Protein AF-A0A0D3DX33-F1 (afdb_monomer)

Foldseek 3Di:
DDDDDDDDDDADPAPVRVVVQVVVQVVLVVVCQEPVCVVVVVDDPDDDHHDHDDAPCQCPDPDDRVVCCVVPHDHDDPVRNVVVVVVVVVVVVVVVVVVVVVVVVVVVVVVVVVVVVVVVVVVVVVVVVVVVVVVVVVVVVVVVVVVVVVVVVVVVVVVVVVVVVVVVVVVVVVVVVVVVVVVVVVVVVVVVVVVVVVVCVPDDPVVVVVVVVVVPPDDPPDDDPPPCCDPVNLVCCVPPVVVVADPVRVVVSVVVCVVVVPD

Sequence (263 aa):
TYKKVAVVAEFNSDWSGFASATELEKEFEREGCSKKEWVEKRGDSESKAYGWCARAEDYNSEGPIGEYLSKEGKLRTVSDISQEKAEDRNSVLEELSSMIAMTNEDLNKVQYSYNETAMLLKRVKDQKKNLDEAYAEETKKMHQMSIRSIQKILEDKERLSNELEAKMLRLKNWSKELEKKETLTELERQKLDEEKKKIVASSNPEEKRQALSFGSHYDTSDDILVTRISRGSLFALRDHHKDKLSFSDMKVLSDLKRVLNIK

Mean predicted aligned error: 18.24 Å

Structure (mmCIF, N/CA/C/O backbone):
data_AF-A0A0D3DX33-F1
#
_entry.id   AF-A0A0D3DX33-F1
#
loop_
_atom_site.group_PDB
_atom_site.id
_atom_site.type_symbol
_atom_site.label_atom_id
_atom_site.label_alt_id
_atom_site.label_comp_id
_atom_site.label_asym_id
_atom_site.label_entity_id
_atom_site.label_seq_id
_atom_site.pdbx_PDB_ins_code
_atom_site.Cartn_x
_atom_site.Cartn_y
_atom_site.Cartn_z
_atom_site.occupancy
_atom_site.B_iso_or_equiv
_atom_site.auth_seq_id
_atom_site.auth_comp_id
_atom_site.auth_asym_id
_atom_site.auth_atom_id
_atom_site.pdbx_PDB_model_num
ATOM 1 N N . THR A 1 1 ? 59.033 -5.702 -71.845 1.00 46.16 1 THR A N 1
ATOM 2 C CA . THR A 1 1 ? 57.573 -5.484 -71.776 1.00 46.16 1 THR A CA 1
ATOM 3 C C . THR A 1 1 ? 57.231 -5.005 -70.383 1.00 46.16 1 THR A C 1
ATOM 5 O O . THR A 1 1 ? 57.414 -5.768 -69.445 1.00 46.16 1 THR A O 1
ATOM 8 N N . TYR A 1 2 ? 56.836 -3.742 -70.211 1.00 55.56 2 TYR A N 1
ATOM 9 C CA . TYR A 1 2 ? 56.438 -3.226 -68.896 1.00 55.56 2 TYR A CA 1
ATOM 10 C C . TYR A 1 2 ? 55.101 -3.858 -68.489 1.00 55.56 2 TYR A C 1
ATOM 12 O O . TYR A 1 2 ? 54.126 -3.776 -69.236 1.00 55.56 2 TYR A O 1
ATOM 20 N N . LYS A 1 3 ? 55.062 -4.531 -67.335 1.00 65.94 3 LYS A N 1
ATOM 21 C CA . LYS A 1 3 ? 53.833 -5.101 -66.775 1.00 65.94 3 LYS A CA 1
ATOM 22 C C . LYS A 1 3 ? 53.095 -3.988 -66.033 1.00 65.94 3 LYS A C 1
ATOM 24 O O . LYS A 1 3 ? 53.634 -3.434 -65.081 1.00 65.94 3 LYS A O 1
ATOM 29 N N . LYS A 1 4 ? 51.885 -3.646 -66.475 1.00 71.12 4 LYS A N 1
ATOM 30 C CA . LYS A 1 4 ? 50.999 -2.743 -65.729 1.00 71.12 4 LYS A CA 1
ATOM 31 C C . LYS A 1 4 ? 50.407 -3.506 -64.544 1.00 71.12 4 LYS A C 1
ATOM 33 O O . LYS A 1 4 ? 50.014 -4.662 -64.701 1.00 71.12 4 LYS A O 1
ATOM 38 N N . VAL A 1 5 ? 50.365 -2.868 -63.381 1.00 82.06 5 VAL A N 1
ATOM 39 C CA . VAL A 1 5 ? 49.760 -3.406 -62.157 1.00 82.06 5 VAL A CA 1
ATOM 40 C C . VAL A 1 5 ? 48.636 -2.463 -61.753 1.00 82.06 5 VAL A C 1
ATOM 42 O O . VAL A 1 5 ? 48.831 -1.251 -61.762 1.00 82.06 5 VAL A O 1
ATOM 45 N N . ALA A 1 6 ? 47.472 -3.021 -61.436 1.00 84.62 6 ALA A N 1
ATOM 46 C CA . ALA A 1 6 ? 46.353 -2.292 -60.855 1.00 84.62 6 ALA A CA 1
ATOM 47 C C . ALA A 1 6 ? 46.199 -2.717 -59.391 1.00 84.62 6 ALA A C 1
ATOM 49 O O . ALA A 1 6 ? 46.356 -3.898 -59.074 1.00 84.62 6 ALA A O 1
ATOM 50 N N . VAL A 1 7 ? 45.906 -1.756 -58.519 1.00 90.25 7 VAL A N 1
ATOM 51 C CA . VAL A 1 7 ? 45.623 -1.977 -57.097 1.00 90.25 7 VAL A CA 1
ATOM 52 C C . VAL A 1 7 ? 44.241 -1.405 -56.821 1.00 90.25 7 VAL A C 1
ATOM 54 O O . VAL A 1 7 ? 43.961 -0.274 -57.212 1.00 90.25 7 VAL A O 1
ATOM 57 N N . VAL A 1 8 ? 43.383 -2.187 -56.169 1.00 91.50 8 VAL A N 1
ATOM 58 C CA . VAL A 1 8 ? 42.057 -1.742 -55.734 1.00 91.50 8 VAL A CA 1
ATOM 59 C C . VAL A 1 8 ? 42.127 -1.491 -54.235 1.00 91.50 8 VAL A C 1
ATOM 61 O O . VAL A 1 8 ? 42.428 -2.405 -53.471 1.00 91.50 8 VAL A O 1
ATOM 64 N N . ALA A 1 9 ? 41.910 -0.242 -53.829 1.00 91.81 9 ALA A N 1
ATOM 65 C CA . ALA A 1 9 ? 41.831 0.140 -52.425 1.00 91.81 9 ALA A CA 1
ATOM 66 C C . ALA A 1 9 ? 40.382 0.021 -51.941 1.00 91.81 9 ALA A C 1
ATOM 68 O O . ALA A 1 9 ? 39.470 0.558 -52.571 1.00 91.81 9 ALA A O 1
ATOM 69 N N . GLU A 1 10 ? 40.180 -0.679 -50.829 1.00 91.69 10 GLU A N 1
ATOM 70 C CA . GLU A 1 10 ? 38.877 -0.828 -50.186 1.00 91.69 10 GLU A CA 1
ATOM 71 C C . GLU A 1 10 ? 38.707 0.234 -49.093 1.00 91.69 1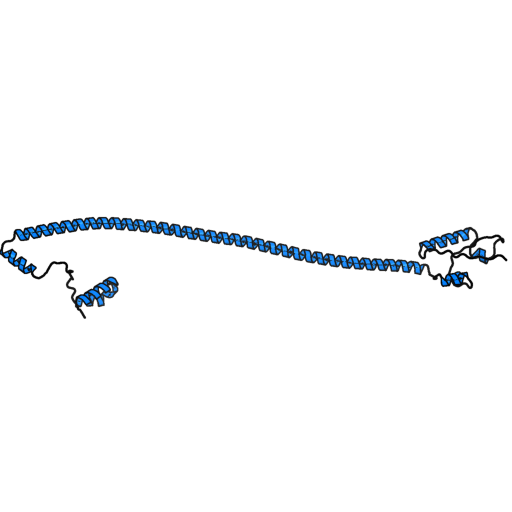0 GLU A C 1
ATOM 73 O O . GLU A 1 10 ? 39.608 0.469 -48.287 1.00 91.69 10 GLU A O 1
ATOM 78 N N . PHE A 1 11 ? 37.543 0.881 -49.078 1.00 90.94 11 PHE A N 1
ATOM 79 C CA . PHE A 1 11 ? 37.157 1.884 -48.086 1.00 90.94 11 PHE A CA 1
ATOM 80 C C . PHE A 1 11 ? 35.903 1.418 -47.341 1.00 90.94 11 PHE A C 1
ATOM 82 O O . PHE A 1 11 ? 35.176 0.551 -47.826 1.00 90.94 11 PHE A O 1
ATOM 89 N N . ASN A 1 12 ? 35.617 2.026 -46.184 1.00 90.12 12 ASN A N 1
ATOM 90 C CA . ASN A 1 12 ? 34.381 1.763 -45.442 1.00 90.12 12 ASN A CA 1
ATOM 91 C C . ASN A 1 12 ? 33.141 1.947 -46.339 1.00 90.12 12 ASN A C 1
ATOM 93 O O . ASN A 1 12 ? 33.087 2.842 -47.180 1.00 90.12 12 ASN A O 1
ATOM 97 N N . SER A 1 13 ? 32.105 1.139 -46.126 1.00 84.62 13 SER A N 1
ATOM 98 C CA . SER A 1 13 ? 30.878 1.176 -46.936 1.00 84.62 13 SER A CA 1
ATOM 99 C C . SER A 1 13 ? 29.960 2.371 -46.644 1.00 84.62 13 SER A C 1
ATOM 101 O O . SER A 1 13 ? 28.899 2.497 -47.254 1.00 84.62 13 SER A O 1
ATOM 103 N N . ASP A 1 14 ? 30.319 3.218 -45.682 1.00 83.75 14 ASP A N 1
ATOM 104 C CA . ASP A 1 14 ? 29.514 4.338 -45.218 1.00 83.75 14 ASP A CA 1
ATOM 105 C C . ASP A 1 14 ? 30.019 5.689 -45.759 1.00 83.75 14 ASP A C 1
ATOM 107 O O . ASP A 1 14 ? 30.953 5.794 -46.558 1.00 83.75 14 ASP A O 1
ATOM 111 N N . TRP A 1 15 ? 29.394 6.768 -45.288 1.00 86.25 15 TRP A N 1
ATOM 112 C CA . TRP A 1 15 ? 29.779 8.133 -45.642 1.00 86.25 15 TRP A CA 1
ATOM 113 C C . TRP A 1 15 ? 31.235 8.483 -45.308 1.00 86.25 15 TRP A C 1
ATOM 115 O O . TRP A 1 15 ? 31.796 9.365 -45.958 1.00 86.25 15 TRP A O 1
ATOM 125 N N . SER A 1 16 ? 31.849 7.813 -44.325 1.00 90.31 16 SER A N 1
ATOM 126 C CA . SER A 1 16 ? 33.256 8.037 -43.990 1.00 90.31 16 SER A CA 1
ATOM 127 C C . SER A 1 16 ? 34.171 7.492 -45.082 1.00 90.31 16 SER A C 1
ATOM 129 O O . SER A 1 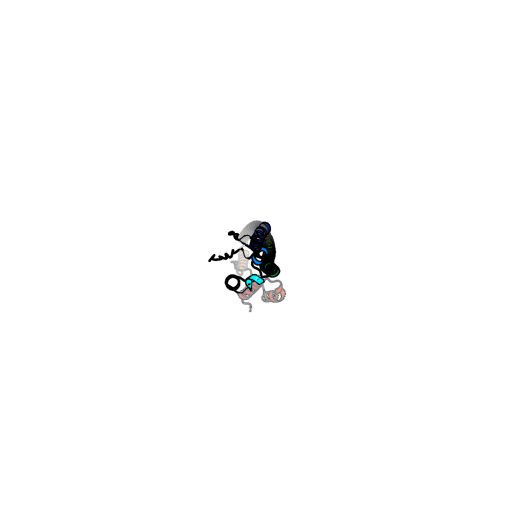16 ? 35.067 8.200 -45.533 1.00 90.31 16 SER A O 1
ATOM 131 N N . GLY A 1 17 ? 33.889 6.289 -45.593 1.00 90.88 17 GLY A N 1
ATOM 132 C CA . GLY A 1 17 ? 34.680 5.705 -46.670 1.00 90.88 17 GLY A CA 1
ATOM 133 C C . GLY A 1 17 ? 34.502 6.434 -47.997 1.00 90.88 17 GLY A C 1
ATOM 134 O O . GLY A 1 17 ? 35.488 6.657 -48.696 1.00 90.88 17 GLY A O 1
ATOM 135 N N . PHE A 1 18 ? 33.291 6.915 -48.308 1.00 88.25 18 PHE A N 1
ATOM 136 C CA . PHE A 1 18 ? 33.075 7.778 -49.477 1.00 88.25 18 PHE A CA 1
ATOM 137 C C . PHE A 1 18 ? 33.878 9.087 -49.391 1.00 88.25 18 PHE A C 1
ATOM 139 O O . PHE A 1 18 ? 34.475 9.512 -50.385 1.00 88.25 18 PHE A O 1
ATOM 146 N N . ALA A 1 19 ? 33.924 9.719 -48.211 1.00 91.50 19 ALA A N 1
ATOM 147 C CA . ALA A 1 19 ? 34.712 10.930 -47.994 1.00 91.50 19 ALA A CA 1
ATOM 148 C C . ALA A 1 19 ? 36.215 10.669 -48.186 1.00 91.50 19 ALA A C 1
ATOM 150 O O . ALA A 1 19 ? 36.859 11.407 -48.928 1.00 91.50 19 ALA A O 1
ATOM 151 N N . SER A 1 20 ? 36.745 9.589 -47.601 1.00 94.44 20 SER A N 1
ATOM 152 C CA . SER A 1 20 ? 38.153 9.195 -47.748 1.00 94.44 20 SER A CA 1
ATOM 153 C C . SER A 1 20 ? 38.527 8.840 -49.191 1.00 94.44 20 SER A C 1
ATOM 155 O O . SER A 1 20 ? 39.565 9.281 -49.679 1.00 94.44 20 SER A O 1
ATOM 157 N N . ALA A 1 21 ? 37.677 8.095 -49.905 1.00 93.19 21 ALA A N 1
ATOM 158 C CA . ALA A 1 21 ? 37.911 7.756 -51.308 1.00 93.19 21 ALA A CA 1
ATOM 159 C C . ALA A 1 21 ? 37.937 9.011 -52.197 1.00 93.19 21 ALA A C 1
ATOM 161 O O . ALA A 1 21 ? 38.822 9.163 -53.037 1.00 93.19 21 ALA A O 1
ATOM 162 N N . THR A 1 22 ? 37.001 9.939 -51.968 1.00 92.19 22 THR A N 1
ATOM 163 C CA . THR A 1 22 ? 36.919 11.211 -52.705 1.00 92.19 22 THR A CA 1
ATOM 164 C C . THR A 1 22 ? 38.115 12.121 -52.409 1.00 92.19 22 THR A C 1
ATOM 166 O O . THR A 1 22 ? 38.581 12.844 -53.287 1.00 92.19 22 THR A O 1
ATOM 169 N N . GLU A 1 23 ? 38.610 12.126 -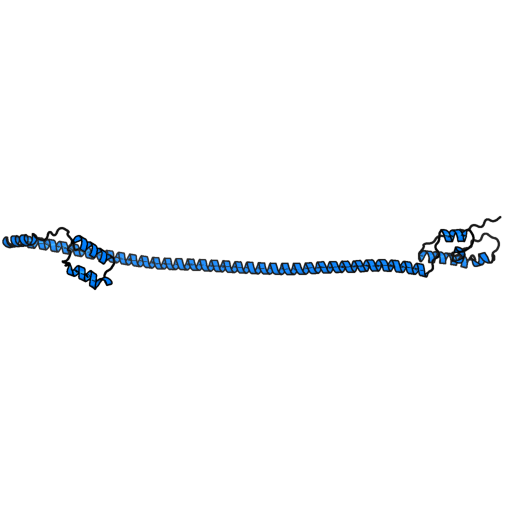51.171 1.00 95.44 23 GLU A N 1
ATOM 170 C CA . GLU A 1 23 ? 39.813 12.873 -50.796 1.00 95.44 23 GLU A CA 1
ATOM 171 C C . GLU A 1 23 ? 41.051 12.343 -51.527 1.00 95.44 23 GLU A C 1
ATOM 173 O O . GLU A 1 23 ? 41.798 13.139 -52.100 1.00 95.44 23 GLU A O 1
ATOM 178 N N . LEU A 1 24 ? 41.206 11.017 -51.594 1.00 94.44 24 LEU A N 1
ATOM 179 C CA . LEU A 1 24 ? 42.292 10.380 -52.335 1.00 94.44 24 LEU A CA 1
ATOM 180 C C . LEU A 1 24 ? 42.204 10.663 -53.844 1.00 94.44 24 LEU A C 1
ATOM 182 O O . LEU A 1 24 ? 43.208 10.995 -54.467 1.00 94.44 24 LEU A O 1
ATOM 186 N N . GLU A 1 25 ? 41.012 10.580 -54.445 1.00 95.06 25 GLU A N 1
ATOM 187 C CA . GLU A 1 25 ? 40.807 10.926 -55.862 1.00 95.06 25 GLU A CA 1
ATOM 188 C C . GLU A 1 25 ? 41.249 12.368 -56.159 1.00 95.06 25 GLU A C 1
ATOM 190 O O . GLU A 1 25 ? 42.006 12.599 -57.102 1.00 95.06 25 GLU A O 1
ATOM 195 N N . LYS A 1 26 ? 40.874 13.330 -55.305 1.00 95.06 26 LYS A N 1
ATOM 196 C CA . LYS A 1 26 ? 41.294 14.735 -55.443 1.00 95.06 26 LYS A CA 1
ATOM 197 C C . LYS A 1 26 ? 42.804 14.925 -55.335 1.00 95.06 26 LYS A C 1
ATOM 199 O O . LYS A 1 26 ? 43.346 15.850 -55.937 1.00 95.06 26 LYS A O 1
ATOM 204 N N . GLU A 1 27 ? 43.489 14.106 -54.545 1.00 94.50 27 GLU A N 1
ATOM 205 C CA . GLU A 1 27 ? 44.946 14.149 -54.448 1.00 94.50 27 GLU A CA 1
ATOM 206 C C . GLU A 1 27 ? 45.598 13.761 -55.780 1.00 94.50 27 GLU A C 1
ATOM 208 O O . GLU A 1 27 ? 46.403 14.532 -56.305 1.00 94.50 27 GLU A O 1
ATOM 213 N N . PHE A 1 28 ? 45.148 12.663 -56.396 1.00 92.12 28 PHE A N 1
ATOM 214 C CA . PHE A 1 28 ? 45.590 12.272 -57.737 1.00 92.12 28 PHE A CA 1
ATOM 215 C C . PHE A 1 28 ? 45.223 13.310 -58.808 1.00 92.12 28 PHE A C 1
ATOM 217 O O . PHE A 1 28 ? 46.018 13.564 -59.712 1.00 92.12 28 PHE A O 1
ATOM 224 N N . GLU A 1 29 ? 44.059 13.956 -58.712 1.00 92.50 29 GLU A N 1
ATOM 225 C CA . GLU A 1 29 ? 43.687 15.055 -59.613 1.00 92.50 29 GLU A CA 1
ATOM 226 C C . GLU A 1 29 ? 44.636 16.258 -59.489 1.00 92.50 29 GLU A C 1
ATOM 228 O O . GLU A 1 29 ? 45.083 16.789 -60.508 1.00 92.50 29 GLU A O 1
ATOM 233 N N . ARG A 1 30 ? 45.004 16.671 -58.264 1.00 91.88 30 ARG A N 1
ATOM 234 C CA . ARG A 1 30 ? 45.949 17.786 -58.038 1.00 91.88 30 ARG A CA 1
ATOM 235 C C . ARG A 1 30 ? 47.334 17.514 -58.619 1.00 91.88 30 ARG A C 1
ATOM 237 O O . ARG A 1 30 ? 47.990 18.447 -59.075 1.00 91.88 30 ARG A O 1
ATOM 244 N N . GLU A 1 31 ? 47.774 16.261 -58.608 1.00 89.75 31 GLU A N 1
ATOM 245 C CA . GLU A 1 31 ? 49.068 15.846 -59.160 1.00 89.75 31 GLU A CA 1
ATOM 246 C C . GLU A 1 31 ? 49.052 15.637 -60.686 1.00 89.75 31 GLU A C 1
ATOM 248 O O . GLU A 1 31 ? 50.084 15.308 -61.287 1.00 89.75 31 GLU A O 1
ATOM 253 N N . GLY A 1 32 ? 47.899 15.818 -61.342 1.00 87.94 32 GLY A N 1
ATOM 254 C CA . GLY A 1 32 ? 47.728 15.521 -62.766 1.00 87.94 32 GLY A CA 1
ATOM 255 C C . GLY A 1 32 ? 47.888 14.027 -63.055 1.00 87.94 32 GLY A C 1
ATOM 256 O O . GLY A 1 32 ? 48.613 13.636 -63.972 1.00 87.94 32 GLY A O 1
ATOM 257 N N . CYS A 1 33 ? 47.302 13.193 -62.199 1.00 90.06 33 CYS A N 1
ATOM 258 C CA . CYS A 1 33 ? 47.355 11.731 -62.217 1.00 90.06 33 CYS A CA 1
ATOM 259 C C . CYS A 1 33 ? 45.950 11.105 -62.238 1.00 90.06 33 CYS A C 1
ATOM 261 O O . CYS A 1 33 ? 45.780 9.964 -61.800 1.00 90.06 33 CYS A O 1
ATOM 263 N N . SER A 1 34 ? 44.927 11.826 -62.701 1.00 91.62 34 SER A N 1
ATOM 264 C CA . SER A 1 34 ? 43.557 11.312 -62.689 1.00 91.62 34 SER A CA 1
ATOM 265 C C . SER A 1 34 ? 43.319 10.297 -63.813 1.00 91.62 34 SER A C 1
ATOM 267 O O . SER A 1 34 ? 44.144 10.102 -64.717 1.00 91.62 34 SER A O 1
ATOM 269 N N . LYS A 1 35 ? 42.128 9.684 -63.810 1.00 90.19 35 LYS A N 1
ATOM 270 C CA . LYS A 1 35 ? 41.640 8.837 -64.913 1.00 90.19 35 LYS A CA 1
ATOM 271 C C . LYS A 1 35 ? 41.748 9.538 -66.270 1.00 90.19 35 LYS A C 1
ATOM 273 O O . LYS A 1 35 ? 42.049 8.892 -67.273 1.00 90.19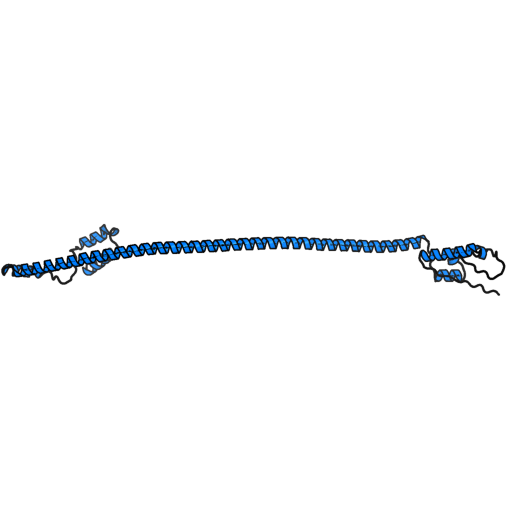 35 LYS A O 1
ATOM 278 N N . LYS A 1 36 ? 41.515 10.854 -66.317 1.00 89.62 36 LYS A N 1
ATOM 279 C CA . LYS A 1 36 ? 41.579 11.633 -67.555 1.00 89.62 36 LYS A CA 1
ATOM 280 C C . LYS A 1 36 ? 42.999 11.657 -68.117 1.00 89.62 36 LYS A C 1
ATOM 282 O O . LYS A 1 36 ? 43.188 11.311 -69.281 1.00 89.62 36 LYS A O 1
ATOM 287 N N . GLU A 1 37 ? 43.992 11.997 -67.295 1.00 88.56 37 GLU A N 1
ATOM 288 C CA . GLU A 1 37 ? 45.394 12.015 -67.728 1.00 88.56 37 GLU A CA 1
ATOM 289 C C . GLU A 1 37 ? 45.880 10.611 -68.124 1.00 88.56 37 GLU A C 1
ATOM 291 O O . GLU A 1 37 ? 46.617 10.469 -69.104 1.00 88.56 37 GLU A O 1
ATOM 296 N N . TRP A 1 38 ? 45.394 9.566 -67.442 1.00 85.81 38 TRP A N 1
ATOM 297 C CA . TRP A 1 38 ? 45.651 8.172 -67.811 1.00 85.81 38 TRP A CA 1
ATOM 298 C C . TRP A 1 38 ? 45.123 7.814 -69.212 1.00 85.81 38 TRP A C 1
ATOM 300 O O . TRP A 1 38 ? 45.844 7.211 -70.013 1.00 85.81 38 TRP A O 1
ATOM 310 N N . VAL A 1 39 ? 43.878 8.188 -69.530 1.00 84.56 39 VAL A N 1
ATOM 311 C CA . VAL A 1 39 ? 43.238 7.884 -70.825 1.00 84.56 39 VAL A CA 1
ATOM 312 C C . VAL A 1 39 ? 43.855 8.697 -71.964 1.00 84.56 39 VAL A C 1
ATOM 314 O O . VAL A 1 39 ? 44.087 8.167 -73.052 1.00 84.56 39 VAL A O 1
ATOM 317 N N . GLU A 1 40 ? 44.165 9.969 -71.721 1.00 82.81 40 GLU A N 1
ATOM 318 C CA . GLU A 1 40 ? 44.692 10.890 -72.734 1.00 82.81 40 GLU A CA 1
ATOM 319 C C . GLU A 1 40 ? 46.168 10.631 -73.090 1.00 82.81 40 GLU A C 1
ATOM 321 O O . GLU A 1 40 ? 46.686 11.259 -74.014 1.00 82.81 40 GLU A O 1
ATOM 326 N N . LYS A 1 41 ? 46.850 9.711 -72.383 1.00 69.00 41 LYS A N 1
ATOM 327 C CA . LYS A 1 41 ? 48.292 9.415 -72.523 1.00 69.00 41 LYS A CA 1
ATOM 328 C C . LYS A 1 41 ? 49.169 10.677 -72.476 1.00 69.00 41 LYS A C 1
ATOM 330 O O . LYS A 1 41 ? 50.251 10.711 -73.061 1.00 69.00 41 LYS A O 1
ATOM 335 N N . ARG A 1 42 ? 48.703 11.725 -71.788 1.00 57.19 42 ARG A N 1
ATOM 336 C CA . ARG A 1 42 ? 49.450 12.962 -71.544 1.00 57.19 42 ARG A CA 1
ATOM 337 C C . ARG A 1 42 ? 50.387 12.736 -70.362 1.00 57.19 42 ARG A C 1
ATOM 339 O O . ARG A 1 42 ? 50.099 13.142 -69.245 1.00 57.19 42 ARG A O 1
ATOM 346 N N . GLY A 1 43 ? 51.493 12.050 -70.603 1.00 53.28 43 GLY A N 1
ATOM 347 C CA . GLY A 1 43 ? 52.509 11.837 -69.583 1.00 53.28 43 GLY A CA 1
ATOM 348 C C . GLY A 1 43 ? 53.800 11.331 -70.196 1.00 53.28 43 GLY A C 1
ATOM 349 O O . GLY A 1 43 ? 53.779 10.411 -71.018 1.00 53.28 43 GLY A O 1
ATOM 350 N N . ASP A 1 44 ? 54.916 11.935 -69.794 1.00 54.66 44 ASP A N 1
ATOM 351 C CA . ASP A 1 44 ? 56.233 11.365 -70.048 1.00 54.66 44 ASP A CA 1
ATOM 352 C C . ASP A 1 44 ? 56.292 9.942 -69.480 1.00 54.66 44 ASP A C 1
ATOM 354 O O . ASP A 1 44 ? 55.686 9.623 -68.456 1.00 54.66 44 ASP A O 1
ATOM 358 N N . SER A 1 45 ? 56.986 9.065 -70.204 1.00 55.78 45 SER A N 1
ATOM 359 C CA . SER A 1 45 ? 57.065 7.621 -69.959 1.00 55.78 45 SER A CA 1
ATOM 360 C C . SER A 1 45 ? 57.944 7.259 -68.752 1.00 55.78 45 SER A C 1
ATOM 362 O O . SER A 1 45 ? 58.803 6.386 -68.851 1.00 55.78 45 SER A O 1
ATOM 364 N N . GLU A 1 46 ? 57.722 7.907 -67.611 1.00 58.31 46 GLU A N 1
ATOM 365 C CA . GLU A 1 46 ? 58.264 7.512 -66.312 1.00 58.31 46 GLU A CA 1
ATOM 366 C C . GLU A 1 46 ? 57.148 7.021 -65.383 1.00 58.31 46 GLU A C 1
ATOM 368 O O . GLU A 1 46 ? 55.973 7.340 -65.552 1.00 58.31 46 GLU A O 1
ATOM 373 N N . SER A 1 47 ? 57.529 6.162 -64.440 1.00 65.19 47 SER A N 1
ATOM 374 C CA . SER A 1 47 ? 56.700 5.321 -63.568 1.00 65.19 47 SER A CA 1
ATOM 375 C C . SER A 1 47 ? 55.723 6.088 -62.651 1.00 65.19 47 SER A C 1
ATOM 377 O O . SER A 1 47 ? 55.853 6.036 -61.430 1.00 65.19 47 SER A O 1
ATOM 379 N N . LYS A 1 48 ? 54.738 6.796 -63.212 1.00 78.56 48 LYS A N 1
ATOM 380 C CA . LYS A 1 48 ? 53.716 7.556 -62.476 1.00 78.56 48 LYS A CA 1
ATOM 381 C C . LYS A 1 48 ? 52.516 6.666 -62.130 1.00 78.56 48 LYS A C 1
ATOM 383 O O . LYS A 1 48 ? 52.021 5.930 -62.987 1.00 78.56 48 LYS A O 1
ATOM 388 N N . ALA A 1 49 ? 52.051 6.730 -60.883 1.00 86.12 49 ALA A N 1
ATOM 389 C CA . ALA A 1 49 ? 50.799 6.105 -60.466 1.00 86.12 49 ALA A CA 1
ATOM 390 C C . ALA A 1 49 ? 49.615 7.010 -60.833 1.00 86.12 49 ALA A C 1
ATOM 392 O O . ALA A 1 49 ? 49.713 8.229 -60.730 1.00 86.12 49 ALA A O 1
ATOM 393 N N . TYR A 1 50 ? 48.507 6.401 -61.247 1.00 89.69 50 TYR A N 1
ATOM 394 C CA . TYR A 1 50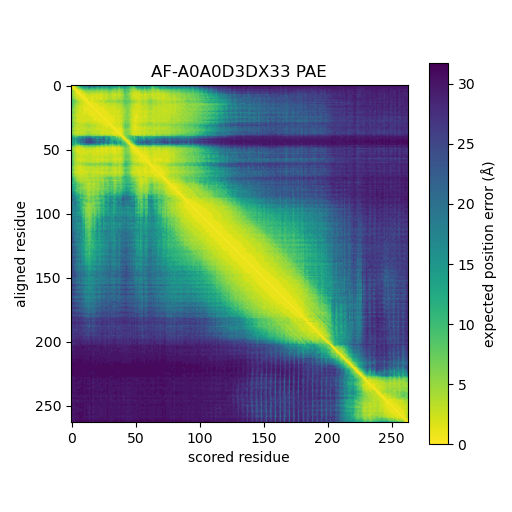 ? 47.258 7.091 -61.557 1.00 89.69 50 TYR A CA 1
ATOM 395 C C . TYR A 1 50 ? 46.155 6.518 -60.676 1.00 89.69 50 TYR A C 1
ATOM 397 O O . TYR A 1 50 ? 46.144 5.310 -60.424 1.00 89.69 50 TYR A O 1
ATOM 405 N N . GLY A 1 51 ? 45.238 7.369 -60.227 1.00 91.94 51 GLY A N 1
ATOM 406 C CA . GLY A 1 51 ? 44.192 6.985 -59.285 1.00 91.94 51 GLY A CA 1
ATOM 407 C C . GLY A 1 51 ? 42.897 7.752 -59.514 1.00 91.94 51 GLY A C 1
ATOM 408 O O . GLY A 1 51 ? 42.908 8.911 -59.924 1.00 91.94 51 GLY A O 1
ATOM 409 N N . TRP A 1 52 ? 41.776 7.071 -59.294 1.00 94.25 52 TRP A N 1
ATOM 410 C CA . TRP A 1 52 ? 40.425 7.627 -59.346 1.00 94.25 52 TRP A CA 1
ATOM 411 C C . TRP A 1 52 ? 39.473 6.751 -58.532 1.00 94.25 52 TRP A C 1
ATOM 413 O O . TRP A 1 52 ? 39.768 5.583 -58.259 1.00 94.25 52 TRP A O 1
ATOM 423 N N . CYS A 1 53 ? 38.317 7.292 -58.158 1.00 93.50 53 CYS A N 1
ATOM 424 C CA . CYS A 1 53 ? 37.247 6.490 -57.583 1.00 93.50 53 CYS A CA 1
ATOM 425 C C . CYS A 1 53 ? 36.602 5.642 -58.682 1.00 93.50 53 CYS A C 1
ATOM 427 O O . CYS A 1 53 ? 36.169 6.172 -59.705 1.00 93.50 53 CYS A O 1
ATOM 429 N N . ALA A 1 54 ? 36.479 4.333 -58.460 1.00 92.62 54 ALA A N 1
ATOM 430 C CA . ALA A 1 54 ? 35.755 3.461 -59.378 1.00 92.62 54 ALA A CA 1
ATOM 431 C C . ALA A 1 54 ? 34.269 3.860 -59.442 1.00 92.62 54 ALA A C 1
ATOM 433 O O . ALA A 1 54 ? 33.592 3.939 -58.415 1.00 92.62 54 ALA A O 1
ATOM 434 N N . ARG A 1 55 ? 33.754 4.120 -60.650 1.00 92.56 55 ARG A N 1
ATOM 435 C CA . ARG A 1 55 ? 32.342 4.482 -60.889 1.00 92.56 55 ARG A CA 1
ATOM 436 C C . ARG A 1 55 ? 31.653 3.435 -61.763 1.00 92.56 55 ARG A C 1
ATOM 438 O O . ARG A 1 55 ? 32.243 2.416 -62.111 1.00 92.56 55 ARG A O 1
ATOM 445 N N . ALA A 1 56 ? 30.397 3.689 -62.136 1.00 93.50 56 ALA A N 1
ATOM 446 C CA . ALA A 1 56 ? 29.595 2.782 -62.962 1.00 93.50 56 ALA A CA 1
ATOM 447 C C . ALA A 1 56 ? 30.307 2.356 -64.260 1.00 93.50 56 ALA A C 1
ATOM 449 O O . ALA A 1 56 ? 30.166 1.218 -64.690 1.00 93.50 56 ALA A O 1
ATOM 450 N N . GLU A 1 57 ? 31.096 3.243 -64.865 1.00 92.75 57 GLU A N 1
ATOM 451 C CA . GLU A 1 57 ? 31.889 2.923 -66.055 1.00 92.75 57 GLU A CA 1
ATOM 452 C C . GLU A 1 57 ? 32.992 1.896 -65.773 1.00 92.75 57 GLU A C 1
ATOM 454 O O . GLU A 1 57 ? 33.188 0.984 -66.565 1.00 92.75 57 GLU A O 1
ATOM 459 N N . ASP A 1 58 ? 33.703 2.027 -64.649 1.00 92.50 58 ASP A N 1
ATOM 460 C CA . ASP A 1 58 ? 34.773 1.104 -64.252 1.00 92.50 58 ASP A CA 1
ATOM 461 C C . ASP A 1 58 ? 34.194 -0.248 -63.819 1.00 92.50 58 ASP A C 1
ATOM 463 O O . ASP A 1 58 ? 34.719 -1.295 -64.192 1.00 92.50 58 ASP A O 1
ATOM 467 N N . TYR A 1 59 ? 33.071 -0.223 -63.096 1.00 93.38 59 TYR A N 1
ATOM 468 C CA . TYR A 1 59 ? 32.330 -1.412 -62.673 1.00 93.38 59 TYR A CA 1
ATOM 469 C C . TYR A 1 59 ? 31.839 -2.245 -63.864 1.00 93.38 59 TYR A C 1
ATOM 471 O O . TYR A 1 59 ? 31.938 -3.466 -63.844 1.00 93.38 59 TYR A O 1
ATOM 479 N N . ASN A 1 60 ? 31.343 -1.581 -64.915 1.00 93.50 60 ASN A N 1
ATOM 480 C CA . ASN A 1 60 ? 30.841 -2.228 -66.130 1.00 93.50 60 ASN A CA 1
ATOM 481 C C . ASN A 1 60 ? 31.919 -2.397 -67.218 1.00 93.50 60 ASN A C 1
ATOM 483 O O . ASN A 1 60 ? 31.589 -2.743 -68.352 1.00 93.50 60 ASN A O 1
ATOM 487 N N . SER A 1 61 ? 33.188 -2.101 -66.917 1.00 90.88 61 SER A N 1
ATOM 488 C CA . SER A 1 61 ? 34.266 -2.183 -67.906 1.00 90.88 61 SER A CA 1
ATOM 489 C C . SER A 1 61 ? 34.664 -3.630 -68.199 1.00 90.88 61 SER A C 1
ATOM 491 O O . SER A 1 61 ? 34.671 -4.486 -67.316 1.00 90.88 61 SER A O 1
ATOM 493 N N . GLU A 1 62 ? 35.042 -3.905 -69.447 1.00 87.94 62 GLU A N 1
ATOM 494 C CA . GLU A 1 62 ? 35.632 -5.192 -69.812 1.00 87.94 62 GLU A CA 1
ATOM 495 C C . GLU A 1 62 ? 37.085 -5.280 -69.319 1.00 87.94 62 GLU A C 1
ATOM 497 O O . GLU A 1 62 ? 37.888 -4.359 -69.505 1.00 87.94 62 GLU A O 1
ATOM 502 N N . GLY A 1 63 ? 37.439 -6.416 -68.716 1.00 87.50 63 GLY A N 1
ATOM 503 C CA . GLY A 1 63 ? 38.787 -6.721 -68.248 1.00 87.50 63 GLY A CA 1
ATOM 504 C C . GLY A 1 63 ? 38.905 -6.868 -66.725 1.00 87.50 63 GLY A C 1
ATOM 505 O O . GLY A 1 63 ? 37.922 -6.742 -65.996 1.00 87.50 63 GLY A O 1
ATOM 506 N N . PRO A 1 64 ? 40.129 -7.108 -66.214 1.00 89.06 64 PRO A N 1
ATOM 507 C CA . PRO A 1 64 ? 40.333 -7.571 -64.839 1.00 89.06 64 PRO A CA 1
ATOM 508 C C . PRO A 1 64 ? 39.817 -6.624 -63.747 1.00 89.06 64 PRO A C 1
ATOM 510 O O . PRO A 1 64 ? 39.470 -7.077 -62.661 1.00 89.06 64 PRO A O 1
ATOM 513 N N . ILE A 1 65 ? 39.781 -5.313 -64.016 1.00 88.94 65 ILE A N 1
ATOM 514 C CA . ILE A 1 65 ? 39.304 -4.308 -63.056 1.00 88.94 65 ILE A CA 1
ATOM 515 C C . ILE A 1 65 ? 37.777 -4.386 -62.921 1.00 88.94 65 ILE A C 1
ATOM 517 O O . ILE A 1 65 ? 37.288 -4.518 -61.804 1.00 88.94 65 ILE A O 1
ATOM 521 N N . GLY A 1 66 ? 37.026 -4.363 -64.027 1.00 91.62 66 GLY A N 1
ATOM 522 C CA . GLY A 1 66 ? 35.565 -4.487 -63.988 1.00 91.62 66 GLY A CA 1
ATOM 523 C C . GLY A 1 66 ? 35.092 -5.862 -63.507 1.00 91.62 66 GLY A C 1
ATOM 524 O O . GLY A 1 66 ? 34.163 -5.950 -62.704 1.00 91.62 66 GLY A O 1
ATOM 525 N N . GLU A 1 67 ? 35.788 -6.941 -63.887 1.00 92.88 67 GLU A N 1
ATOM 526 C CA . GLU A 1 67 ? 35.525 -8.293 -63.362 1.00 92.88 67 GLU A CA 1
ATOM 527 C C . GLU A 1 67 ? 35.696 -8.361 -61.837 1.00 92.88 67 GLU A C 1
ATOM 529 O O . GLU A 1 67 ? 34.854 -8.929 -61.142 1.00 92.88 67 GLU A O 1
ATOM 534 N N . TYR A 1 68 ? 36.754 -7.751 -61.295 1.00 93.00 68 TYR A N 1
ATOM 535 C CA . TYR A 1 68 ? 36.963 -7.703 -59.849 1.00 93.00 68 TYR A CA 1
ATOM 536 C C . TYR A 1 68 ? 35.904 -6.843 -59.145 1.00 93.00 68 TYR A C 1
ATOM 538 O O . TYR A 1 68 ? 35.308 -7.282 -58.163 1.00 93.00 68 TYR A O 1
ATOM 546 N N . LEU A 1 69 ? 35.626 -5.641 -59.664 1.00 92.62 69 LEU A N 1
ATOM 547 C CA . LEU A 1 69 ? 34.655 -4.714 -59.074 1.00 92.62 69 LEU A CA 1
ATOM 548 C C . LEU A 1 69 ? 33.230 -5.276 -59.071 1.00 92.62 69 LEU A C 1
ATOM 550 O O . LEU A 1 69 ? 32.512 -5.076 -58.097 1.00 92.62 69 LEU A O 1
ATOM 554 N N . SER A 1 70 ? 32.823 -5.982 -60.127 1.00 92.25 70 SER A N 1
ATOM 555 C CA . SER A 1 70 ? 31.496 -6.607 -60.209 1.00 92.25 70 SER A CA 1
ATOM 556 C C . SER A 1 70 ? 31.340 -7.829 -59.309 1.00 92.25 70 SER A C 1
ATOM 558 O O . SER A 1 70 ? 30.245 -8.076 -58.803 1.00 92.25 70 SER A O 1
ATOM 560 N N . LYS A 1 71 ? 32.431 -8.568 -59.078 1.00 93.44 71 LYS A N 1
ATOM 561 C CA . LYS A 1 71 ? 32.449 -9.743 -58.206 1.00 93.44 71 LYS A CA 1
ATOM 562 C C . LYS A 1 71 ? 32.477 -9.378 -56.721 1.00 93.44 71 LYS A C 1
ATOM 564 O O . LYS A 1 71 ? 31.751 -9.986 -55.941 1.00 93.44 71 LYS A O 1
ATOM 569 N N . GLU A 1 72 ? 33.326 -8.429 -56.334 1.00 90.38 72 GLU A N 1
ATOM 570 C CA . GLU A 1 72 ? 33.573 -8.093 -54.922 1.00 90.38 72 GLU A CA 1
ATOM 571 C C . GLU A 1 72 ? 32.771 -6.867 -54.452 1.00 90.38 72 GLU A C 1
ATOM 573 O O . GLU A 1 72 ? 32.564 -6.677 -53.257 1.00 90.38 72 GLU A O 1
ATOM 578 N N . GLY A 1 73 ? 32.296 -6.028 -55.378 1.00 87.25 73 GLY A N 1
ATOM 579 C CA . GLY A 1 73 ? 31.599 -4.779 -55.079 1.00 87.25 73 GLY A CA 1
ATOM 580 C C . GLY A 1 73 ? 30.135 -4.755 -55.525 1.00 87.25 73 GLY A C 1
ATOM 581 O O . GLY A 1 73 ? 29.696 -5.482 -56.417 1.00 87.25 73 GLY A O 1
ATOM 582 N N . LYS A 1 74 ? 29.361 -3.844 -54.927 1.00 88.69 74 LYS A N 1
ATOM 583 C CA . LYS A 1 74 ? 27.982 -3.528 -55.330 1.00 88.69 74 LYS A CA 1
ATOM 584 C C . LYS A 1 74 ? 27.894 -2.063 -55.740 1.00 88.69 74 LYS A C 1
ATOM 586 O O . LYS A 1 74 ? 28.205 -1.186 -54.937 1.00 88.69 74 LYS A O 1
ATOM 591 N N . LEU A 1 75 ? 27.417 -1.795 -56.954 1.00 88.25 75 LEU A N 1
ATOM 592 C CA . LEU A 1 75 ? 27.144 -0.430 -57.398 1.00 88.25 75 LEU A CA 1
ATOM 593 C C . LEU A 1 75 ? 25.960 0.143 -56.598 1.00 88.25 75 LEU A C 1
ATOM 595 O O . LEU A 1 75 ? 24.877 -0.443 -56.584 1.00 88.25 75 LEU A O 1
ATOM 599 N N . ARG A 1 76 ? 26.181 1.267 -55.910 1.00 87.00 76 ARG A N 1
ATOM 600 C CA . ARG A 1 76 ? 25.177 1.986 -55.109 1.00 87.00 76 ARG A CA 1
ATOM 601 C C . ARG A 1 76 ? 25.183 3.467 -55.468 1.00 87.00 76 ARG A C 1
ATOM 603 O O . ARG A 1 76 ? 26.222 4.014 -55.841 1.00 87.00 76 ARG A O 1
ATOM 610 N N . THR A 1 77 ? 24.038 4.123 -55.331 1.00 87.69 77 THR A N 1
ATOM 611 C CA . THR A 1 77 ? 23.931 5.580 -55.429 1.00 87.69 77 THR A CA 1
ATOM 612 C C . THR A 1 77 ? 24.136 6.241 -54.064 1.00 87.69 77 THR A C 1
ATOM 614 O O . THR A 1 77 ? 23.981 5.621 -53.012 1.00 87.69 77 THR A O 1
ATOM 617 N N . VAL A 1 78 ? 24.450 7.538 -54.071 1.00 85.25 78 VAL A N 1
ATOM 618 C CA . VAL A 1 78 ? 24.519 8.359 -52.849 1.00 85.25 78 VAL A CA 1
ATOM 619 C C . VAL A 1 78 ? 23.183 8.363 -52.084 1.00 85.25 78 VAL A C 1
ATOM 621 O O . VAL A 1 78 ? 23.154 8.430 -50.851 1.00 85.25 78 VAL A O 1
ATOM 624 N N . SER A 1 79 ? 22.071 8.258 -52.815 1.00 85.75 79 SER A N 1
ATOM 625 C CA . SER A 1 79 ? 20.727 8.192 -52.243 1.00 85.75 79 SER A CA 1
ATOM 626 C C . SER A 1 79 ? 20.509 6.877 -51.494 1.00 85.75 79 SER A C 1
ATOM 628 O O . SER A 1 79 ? 19.981 6.911 -50.386 1.00 85.75 79 SER A O 1
ATOM 630 N N . ASP A 1 80 ? 20.999 5.752 -52.028 1.00 84.06 80 ASP A N 1
ATOM 631 C CA . ASP A 1 80 ? 20.849 4.423 -51.415 1.00 84.06 80 ASP A CA 1
ATOM 632 C C . ASP A 1 80 ? 21.503 4.374 -50.022 1.00 84.06 80 ASP A C 1
ATOM 634 O O . ASP A 1 80 ? 20.895 3.914 -49.060 1.00 84.06 80 ASP A O 1
ATOM 638 N N . ILE A 1 81 ? 22.719 4.923 -49.888 1.00 82.19 81 ILE A N 1
ATOM 639 C CA . ILE A 1 81 ? 23.461 4.981 -48.611 1.00 82.19 81 ILE A CA 1
ATOM 640 C C . ILE A 1 81 ? 22.739 5.881 -47.593 1.00 82.19 81 ILE A C 1
ATOM 642 O O . ILE A 1 81 ? 22.739 5.620 -46.389 1.00 82.19 81 ILE A O 1
ATOM 646 N N . SER A 1 82 ? 22.125 6.969 -48.067 1.00 83.69 82 SER A N 1
ATOM 647 C CA . SER A 1 82 ? 21.353 7.882 -47.214 1.00 83.69 82 SER A CA 1
ATOM 648 C C . SER A 1 82 ? 20.060 7.244 -46.719 1.00 83.69 82 SER A C 1
ATOM 650 O O . SER A 1 82 ? 19.693 7.439 -45.560 1.00 83.69 82 SER A O 1
ATOM 652 N N . GLN A 1 83 ? 19.388 6.495 -47.593 1.00 86.62 83 GLN A N 1
ATOM 653 C CA . GLN A 1 83 ? 18.139 5.811 -47.297 1.00 86.62 83 GLN A CA 1
ATOM 654 C C . GLN A 1 83 ? 18.350 4.673 -46.294 1.00 86.62 83 GLN A C 1
ATOM 656 O O . GLN A 1 83 ? 17.665 4.664 -45.279 1.00 86.62 83 GLN A O 1
ATOM 661 N N . GLU A 1 84 ? 19.343 3.803 -46.501 1.00 84.31 84 GLU A N 1
ATOM 662 C CA . GLU A 1 84 ? 19.676 2.701 -45.579 1.00 84.31 84 GLU A CA 1
ATOM 663 C C . GLU A 1 84 ? 19.928 3.227 -44.154 1.00 84.31 84 GLU A C 1
ATOM 665 O O . GLU A 1 84 ? 19.309 2.790 -43.187 1.00 84.31 84 GLU A O 1
ATOM 670 N N . LYS A 1 85 ? 20.730 4.294 -44.024 1.00 84.19 85 LYS A N 1
ATOM 671 C CA . LYS A 1 85 ? 20.992 4.935 -42.725 1.00 84.19 85 LYS A CA 1
ATOM 672 C C . LYS A 1 85 ? 19.745 5.563 -42.090 1.00 84.19 85 LYS A C 1
ATOM 674 O O . LYS A 1 85 ? 19.670 5.670 -40.864 1.00 84.19 85 LYS A O 1
ATOM 679 N N . ALA A 1 86 ? 18.812 6.071 -42.894 1.00 85.31 86 ALA A N 1
ATOM 680 C CA . ALA A 1 86 ? 17.562 6.641 -42.397 1.00 85.31 86 ALA A CA 1
ATOM 681 C C . ALA A 1 86 ? 16.584 5.544 -41.954 1.00 85.31 86 ALA A C 1
ATOM 683 O O . ALA A 1 86 ? 15.958 5.688 -40.907 1.00 85.31 86 ALA A O 1
ATOM 684 N N . GLU A 1 87 ? 16.494 4.449 -42.707 1.00 87.25 87 GLU A N 1
ATOM 685 C CA . GLU A 1 87 ? 15.691 3.269 -42.381 1.00 87.25 87 GLU A CA 1
ATOM 686 C C . GLU A 1 87 ? 16.167 2.616 -41.080 1.00 87.25 87 GLU A C 1
ATOM 688 O O . GLU A 1 87 ? 15.349 2.413 -40.183 1.00 87.25 87 GLU A O 1
ATOM 693 N N . ASP A 1 88 ? 17.478 2.418 -40.910 1.00 88.06 88 ASP A N 1
ATOM 694 C CA . ASP A 1 88 ? 18.063 1.894 -39.668 1.00 88.06 88 ASP A CA 1
ATOM 695 C C . ASP A 1 88 ? 17.700 2.763 -38.458 1.00 88.06 88 ASP A C 1
ATOM 697 O O . ASP A 1 88 ? 17.273 2.274 -37.410 1.00 88.06 88 ASP A O 1
ATOM 701 N N . ARG A 1 89 ? 17.829 4.089 -38.603 1.00 90.12 89 ARG A N 1
ATOM 702 C CA . ARG A 1 89 ? 17.469 5.043 -37.544 1.00 90.12 89 ARG A CA 1
ATOM 703 C C . ARG A 1 89 ? 15.984 4.996 -37.219 1.00 90.12 89 ARG A C 1
ATOM 705 O O . ARG A 1 89 ? 15.634 4.997 -36.044 1.00 90.12 89 ARG A O 1
ATOM 712 N N . ASN A 1 90 ? 15.126 4.967 -38.234 1.00 93.44 90 ASN A N 1
ATOM 713 C CA . ASN A 1 90 ? 13.682 4.911 -38.042 1.00 93.44 90 ASN A CA 1
ATOM 714 C C . ASN A 1 90 ? 13.271 3.603 -37.362 1.00 93.44 90 ASN A C 1
ATOM 716 O O . ASN A 1 90 ? 12.477 3.645 -36.434 1.00 93.44 90 ASN A O 1
ATOM 720 N N . SER A 1 91 ? 13.866 2.468 -37.741 1.00 94.50 91 SER A N 1
ATOM 721 C CA . SER A 1 91 ? 13.614 1.180 -37.087 1.00 94.50 91 SER A CA 1
ATOM 722 C C . SER A 1 91 ? 13.923 1.236 -35.589 1.00 94.50 91 SER A C 1
ATOM 724 O O . SER A 1 91 ? 13.103 0.822 -34.773 1.00 94.50 91 SER A O 1
ATOM 726 N N . VAL A 1 92 ? 15.079 1.795 -35.217 1.00 95.50 92 VAL A N 1
ATOM 727 C CA . VAL A 1 92 ? 15.453 1.969 -33.805 1.00 95.50 92 VAL A CA 1
ATOM 728 C C . VAL A 1 92 ? 14.495 2.926 -33.090 1.00 95.50 92 VAL A C 1
ATOM 730 O O . VAL A 1 92 ? 14.116 2.682 -31.947 1.00 95.50 92 VAL A O 1
ATOM 733 N N . LEU A 1 93 ? 14.078 4.016 -33.741 1.00 96.44 93 LEU A N 1
ATOM 734 C CA . LEU A 1 93 ? 13.126 4.964 -33.158 1.00 96.44 93 LEU A CA 1
ATOM 735 C C . LEU A 1 93 ? 11.750 4.335 -32.914 1.00 96.44 93 LEU A C 1
ATOM 737 O O . LEU A 1 93 ? 11.167 4.578 -31.859 1.00 96.44 93 LEU A O 1
ATOM 741 N N . GLU A 1 94 ? 11.251 3.516 -33.839 1.00 96.81 94 GLU A N 1
ATOM 742 C CA . GLU A 1 94 ? 9.983 2.798 -33.675 1.00 96.81 94 GLU A CA 1
ATOM 743 C C . GLU A 1 94 ? 10.054 1.781 -32.528 1.00 96.81 94 GLU A C 1
ATOM 745 O O . GLU A 1 94 ? 9.149 1.734 -31.691 1.00 96.81 94 GLU A O 1
ATOM 750 N N . GLU A 1 95 ? 11.151 1.024 -32.417 1.00 97.19 95 GLU A N 1
ATOM 751 C CA . GLU A 1 95 ? 11.366 0.094 -31.301 1.00 97.19 95 GLU A CA 1
ATOM 752 C C . GLU A 1 95 ? 11.393 0.829 -29.952 1.00 97.19 95 GLU A C 1
ATOM 754 O O . GLU A 1 95 ? 10.697 0.444 -29.007 1.00 97.19 95 GLU A O 1
ATOM 759 N N . LEU A 1 96 ? 12.134 1.937 -29.868 1.00 97.94 96 LEU A N 1
ATOM 760 C CA . LEU A 1 96 ? 12.195 2.762 -28.661 1.00 97.94 96 LEU A CA 1
ATOM 761 C C . LEU A 1 96 ? 10.835 3.381 -28.319 1.00 97.94 96 LEU A C 1
ATOM 763 O O . LEU A 1 96 ? 10.444 3.396 -27.152 1.00 97.94 96 LEU A O 1
ATOM 767 N N . SER A 1 97 ? 10.095 3.866 -29.317 1.00 98.12 97 SER A N 1
ATOM 768 C CA . SER A 1 97 ? 8.750 4.423 -29.137 1.00 98.12 97 SER A CA 1
ATOM 769 C C . SER A 1 97 ? 7.781 3.369 -28.593 1.00 98.12 97 SER A C 1
ATOM 771 O O . SER A 1 97 ? 7.050 3.624 -27.632 1.00 98.12 97 SER A O 1
ATOM 773 N N . SER A 1 98 ? 7.843 2.147 -29.133 1.00 97.88 98 SER A N 1
ATOM 774 C CA . SER A 1 98 ? 7.070 1.002 -28.647 1.00 97.88 98 SER A CA 1
ATOM 775 C C . SER A 1 98 ? 7.414 0.658 -27.194 1.00 97.88 98 SER A C 1
ATOM 777 O O . SER A 1 98 ? 6.518 0.527 -26.356 1.00 97.88 98 SER A O 1
ATOM 779 N N . MET A 1 99 ? 8.705 0.614 -26.853 1.00 97.81 99 MET A N 1
ATOM 780 C CA . MET A 1 99 ? 9.166 0.345 -25.490 1.00 97.81 99 MET A CA 1
ATOM 781 C C . MET A 1 99 ? 8.704 1.419 -24.495 1.00 97.81 99 MET A C 1
ATOM 783 O O . MET A 1 99 ? 8.277 1.091 -23.384 1.00 97.81 99 MET A O 1
ATOM 787 N N . ILE A 1 100 ? 8.734 2.697 -24.887 1.00 98.25 100 ILE A N 1
ATOM 788 C CA . ILE A 1 100 ? 8.210 3.805 -24.075 1.00 98.25 100 ILE A CA 1
ATOM 789 C C . ILE A 1 100 ? 6.702 3.647 -23.861 1.00 98.25 100 ILE A C 1
ATOM 791 O O . ILE A 1 100 ? 6.229 3.804 -22.734 1.00 98.25 100 ILE A O 1
ATOM 795 N N . ALA A 1 101 ? 5.944 3.320 -24.911 1.00 98.06 101 ALA A N 1
ATOM 796 C CA . ALA A 1 101 ? 4.501 3.126 -24.815 1.00 98.06 101 ALA A CA 1
ATOM 797 C C . ALA A 1 101 ? 4.145 1.981 -23.852 1.00 98.06 101 ALA A C 1
ATOM 799 O O . ALA A 1 101 ? 3.335 2.181 -22.947 1.00 98.06 101 ALA A O 1
ATOM 800 N N . MET A 1 102 ? 4.812 0.829 -23.982 1.00 98.06 102 MET A N 1
ATOM 801 C CA . MET A 1 102 ? 4.641 -0.309 -23.073 1.00 98.06 102 MET A CA 1
ATOM 802 C C . MET A 1 102 ? 4.993 0.054 -21.627 1.00 98.06 102 MET A C 1
ATOM 804 O O . MET A 1 102 ? 4.216 -0.212 -20.713 1.00 98.06 102 MET A O 1
ATOM 808 N N . THR A 1 103 ? 6.130 0.723 -21.419 1.00 98.00 103 THR A N 1
ATOM 809 C CA . THR A 1 103 ? 6.582 1.127 -20.078 1.00 98.00 103 THR A CA 1
ATOM 810 C C . THR A 1 103 ? 5.597 2.098 -19.425 1.00 98.00 103 THR A C 1
ATOM 812 O O . THR A 1 103 ? 5.296 1.976 -18.238 1.00 98.00 103 THR A O 1
ATOM 815 N N . ASN A 1 104 ? 5.052 3.046 -20.190 1.00 98.31 104 ASN A N 1
ATOM 816 C CA . ASN A 1 104 ? 4.024 3.962 -19.701 1.00 98.31 104 ASN A CA 1
ATOM 817 C C . ASN A 1 104 ? 2.719 3.235 -19.359 1.00 98.31 104 ASN A C 1
ATOM 819 O O . ASN A 1 104 ? 2.061 3.584 -18.377 1.00 98.31 104 ASN A O 1
ATOM 823 N N . GLU A 1 105 ? 2.328 2.231 -20.143 1.00 98.31 105 GLU A N 1
ATOM 824 C CA . GLU A 1 105 ? 1.144 1.428 -19.846 1.00 98.31 105 GLU A CA 1
ATOM 825 C C . GLU A 1 105 ? 1.313 0.629 -18.545 1.00 98.31 105 GLU A C 1
ATOM 827 O O . GLU A 1 105 ? 0.421 0.640 -17.692 1.00 98.31 105 GLU A O 1
ATOM 832 N N . ASP A 1 106 ? 2.471 0.001 -18.347 1.00 98.25 106 ASP A N 1
ATOM 833 C CA . ASP A 1 106 ? 2.782 -0.732 -17.119 1.00 98.25 106 ASP A CA 1
ATOM 834 C C . ASP A 1 106 ? 2.851 0.194 -15.901 1.00 98.25 106 ASP A C 1
ATOM 836 O O . ASP A 1 106 ? 2.293 -0.124 -14.845 1.00 98.25 106 ASP A O 1
ATOM 840 N N . LEU A 1 107 ? 3.441 1.384 -16.052 1.00 98.50 107 LEU A N 1
ATOM 841 C CA . LEU A 1 107 ? 3.457 2.403 -15.004 1.00 98.50 107 LEU A CA 1
ATOM 842 C C . LEU A 1 107 ? 2.034 2.808 -14.596 1.00 98.50 107 LEU A C 1
ATOM 844 O O . LEU A 1 107 ? 1.720 2.856 -13.404 1.00 98.50 107 LEU A O 1
ATOM 848 N N . ASN A 1 108 ? 1.151 3.033 -15.573 1.00 98.25 108 ASN A N 1
ATOM 849 C CA . ASN A 1 108 ? -0.250 3.361 -15.319 1.00 98.25 108 ASN A CA 1
ATOM 850 C C . ASN A 1 108 ? -0.985 2.229 -14.584 1.00 98.25 108 ASN A C 1
ATOM 852 O O . ASN A 1 108 ? -1.735 2.501 -13.643 1.00 98.25 108 ASN A O 1
ATOM 856 N N . LYS A 1 109 ? -0.751 0.963 -14.958 1.00 98.31 109 LYS A N 1
ATOM 857 C CA . LYS A 1 109 ? -1.339 -0.208 -14.280 1.00 98.31 109 LYS A CA 1
ATOM 858 C C . LYS A 1 109 ? -0.902 -0.295 -12.820 1.00 98.31 109 LYS A C 1
ATOM 860 O O . LYS A 1 109 ? -1.743 -0.465 -11.934 1.00 98.31 109 LYS A O 1
ATOM 865 N N . VAL A 1 110 ? 0.395 -0.139 -12.554 1.00 98.25 110 VAL A N 1
ATOM 866 C CA . VAL A 1 110 ? 0.939 -0.169 -11.188 1.00 98.25 110 VAL A CA 1
ATOM 867 C C . VAL A 1 110 ? 0.385 0.989 -10.362 1.00 98.25 110 VAL A C 1
ATOM 869 O O . VAL A 1 110 ? -0.061 0.778 -9.234 1.00 98.25 110 VAL A O 1
ATOM 872 N N . GLN A 1 111 ? 0.340 2.198 -10.924 1.00 98.31 111 GLN A N 1
ATOM 873 C CA . GLN A 1 111 ? -0.217 3.366 -10.246 1.00 98.31 111 GLN A CA 1
ATOM 874 C C . GLN A 1 111 ? -1.705 3.183 -9.915 1.00 98.31 111 GLN A C 1
ATOM 876 O O . GLN A 1 111 ? -2.138 3.528 -8.813 1.00 98.31 111 GLN A O 1
ATOM 881 N N . TYR A 1 112 ? -2.490 2.614 -10.833 1.00 98.44 112 TYR A N 1
ATOM 882 C CA . TYR A 1 112 ? -3.896 2.300 -10.588 1.00 98.44 112 TYR A CA 1
ATOM 883 C C . TYR A 1 112 ? -4.060 1.302 -9.433 1.00 98.44 112 TYR A C 1
ATOM 885 O O . TYR A 1 112 ? -4.777 1.589 -8.474 1.00 98.44 112 TYR A O 1
ATOM 893 N N . SER A 1 113 ? -3.340 0.175 -9.478 1.00 98.25 113 SER A N 1
ATOM 894 C CA . SER A 1 113 ? -3.387 -0.855 -8.430 1.00 98.25 113 SER A CA 1
ATOM 895 C C . SER A 1 113 ? -2.947 -0.317 -7.064 1.00 98.25 113 SER A C 1
ATOM 897 O O . SER A 1 113 ? -3.569 -0.596 -6.034 1.00 98.25 113 SER A O 1
ATOM 899 N N . TYR A 1 114 ? -1.908 0.518 -7.039 1.00 98.44 114 TYR A N 1
ATOM 900 C CA . TYR A 1 114 ? -1.462 1.191 -5.825 1.00 98.44 114 TYR A CA 1
ATOM 901 C C . TYR A 1 114 ? -2.555 2.094 -5.237 1.00 98.44 114 TYR A C 1
ATOM 903 O O . TYR A 1 114 ? -2.844 2.033 -4.043 1.00 98.44 114 TYR A O 1
ATOM 911 N N . ASN A 1 115 ? -3.207 2.909 -6.068 1.00 98.44 115 ASN A N 1
ATOM 912 C CA . ASN A 1 115 ? -4.269 3.798 -5.601 1.00 98.44 115 ASN A CA 1
ATOM 913 C C . ASN A 1 115 ? -5.475 3.013 -5.068 1.00 98.44 115 ASN A C 1
ATOM 915 O O . ASN A 1 115 ? -6.023 3.359 -4.019 1.00 98.44 115 ASN A O 1
ATOM 919 N N . GLU A 1 116 ? -5.859 1.931 -5.746 1.00 98.38 116 GLU A N 1
ATOM 920 C CA . GLU A 1 116 ? -6.942 1.049 -5.311 1.00 98.38 116 GLU A CA 1
ATOM 921 C C . GLU A 1 116 ? -6.637 0.418 -3.944 1.00 98.38 116 GLU A C 1
ATOM 923 O O . GLU A 1 116 ? -7.434 0.521 -3.005 1.00 98.38 116 GLU A O 1
ATOM 928 N N . THR A 1 117 ? -5.449 -0.171 -3.794 1.00 98.06 117 THR A N 1
ATOM 929 C CA . THR A 1 117 ? -5.025 -0.796 -2.533 1.00 98.06 117 THR A CA 1
ATOM 930 C C . THR A 1 117 ? -4.895 0.224 -1.400 1.00 98.06 117 THR A C 1
ATOM 932 O O . THR A 1 117 ? -5.339 -0.049 -0.282 1.00 98.06 117 THR A O 1
ATOM 935 N N . ALA A 1 118 ? -4.388 1.431 -1.669 1.00 98.56 118 ALA A N 1
ATOM 936 C CA . ALA A 1 118 ? -4.320 2.515 -0.691 1.00 98.56 118 ALA A CA 1
ATOM 937 C C . ALA A 1 118 ? -5.715 2.957 -0.207 1.00 98.56 118 ALA A C 1
ATOM 939 O O . ALA A 1 118 ? -5.926 3.162 0.994 1.00 98.56 118 ALA A O 1
ATOM 940 N N . MET A 1 119 ? -6.693 3.061 -1.115 1.00 98.38 119 MET A N 1
ATOM 941 C CA . MET A 1 119 ? -8.080 3.388 -0.766 1.00 98.38 119 MET A CA 1
ATOM 942 C C . MET A 1 119 ? -8.742 2.292 0.076 1.00 98.38 119 MET A C 1
ATOM 944 O O . MET A 1 119 ? -9.407 2.599 1.071 1.00 98.38 119 MET A O 1
ATOM 948 N N . LEU A 1 120 ? -8.550 1.022 -0.293 1.00 98.38 120 LEU A N 1
ATOM 949 C CA . LEU A 1 120 ? -9.061 -0.121 0.467 1.00 98.38 120 LEU A CA 1
ATOM 950 C C . LEU A 1 120 ? -8.450 -0.176 1.869 1.00 98.38 120 LEU A C 1
ATOM 952 O O . LEU A 1 120 ? -9.180 -0.317 2.851 1.00 98.38 120 LEU A O 1
ATOM 956 N N . LEU A 1 121 ? -7.134 0.011 1.977 1.00 98.62 121 LEU A N 1
ATOM 957 C CA . LEU A 1 121 ? -6.430 0.027 3.256 1.00 98.62 121 LEU A CA 1
ATOM 958 C C . LEU A 1 121 ? -6.957 1.134 4.173 1.00 98.62 121 LEU A C 1
ATOM 960 O O . LEU A 1 121 ? -7.219 0.885 5.352 1.00 98.62 121 LEU A O 1
ATOM 964 N N . LYS A 1 122 ? -7.160 2.343 3.636 1.00 98.50 122 LYS A N 1
ATOM 965 C CA . LYS A 1 122 ? -7.752 3.455 4.389 1.00 98.50 122 LYS A CA 1
ATOM 966 C C . LYS A 1 122 ? -9.143 3.090 4.911 1.00 98.50 122 LYS A C 1
ATOM 968 O O . LYS A 1 122 ? -9.395 3.231 6.103 1.00 98.50 122 LYS A O 1
ATOM 973 N N . ARG A 1 123 ? -10.010 2.547 4.050 1.00 98.56 123 ARG A N 1
ATOM 974 C CA . ARG A 1 123 ? -11.371 2.133 4.428 1.00 98.56 123 ARG A CA 1
ATOM 975 C C . ARG A 1 123 ? -11.365 1.098 5.550 1.00 98.56 123 ARG A C 1
ATOM 977 O O . ARG A 1 123 ? -12.092 1.263 6.523 1.00 98.56 123 ARG A O 1
ATOM 984 N N . VAL A 1 124 ? -10.551 0.050 5.430 1.00 98.44 124 VAL A N 1
ATOM 985 C CA . VAL A 1 124 ? -10.468 -1.013 6.444 1.00 98.44 124 VAL A CA 1
ATOM 986 C C . VAL A 1 124 ? -9.941 -0.463 7.768 1.00 98.44 124 VAL A C 1
ATOM 988 O O . VAL A 1 124 ? -10.438 -0.828 8.832 1.00 98.44 124 VAL A O 1
ATOM 991 N N . LYS A 1 125 ? -8.971 0.455 7.724 1.00 98.50 125 LYS A N 1
ATOM 992 C CA . LYS A 1 125 ? -8.451 1.118 8.923 1.00 98.50 125 LYS A CA 1
ATOM 993 C C . LYS A 1 125 ? -9.524 1.959 9.620 1.00 98.50 125 LYS A C 1
ATOM 995 O O . LYS A 1 125 ? -9.647 1.877 10.840 1.00 98.50 125 LYS A O 1
ATOM 1000 N N . ASP A 1 126 ? -10.315 2.707 8.856 1.00 98.44 126 ASP A N 1
ATOM 1001 C CA . ASP A 1 126 ? -11.420 3.510 9.387 1.00 98.44 126 ASP A CA 1
ATOM 1002 C C . ASP A 1 126 ? -12.527 2.614 9.970 1.00 98.44 126 ASP A C 1
ATOM 1004 O O . ASP A 1 126 ? -13.011 2.858 11.072 1.00 98.44 126 ASP A O 1
ATOM 1008 N N . GLN A 1 127 ? -12.875 1.516 9.289 1.00 98.31 127 GLN A N 1
ATOM 1009 C CA . GLN A 1 127 ? -13.827 0.522 9.800 1.00 98.31 127 GLN A CA 1
ATOM 1010 C C . GLN A 1 127 ? -13.348 -0.118 11.104 1.00 98.31 127 GLN A C 1
ATOM 1012 O O . GLN A 1 127 ? -14.130 -0.231 12.045 1.00 98.31 127 GLN A O 1
ATOM 1017 N N . LYS A 1 128 ? -12.067 -0.500 11.181 1.00 98.50 128 LYS A N 1
ATOM 1018 C CA . LYS A 1 128 ? -11.472 -1.036 12.408 1.00 98.50 128 LYS A CA 1
ATOM 1019 C C . LYS A 1 128 ? -11.570 -0.028 13.550 1.00 98.50 128 LYS A C 1
ATOM 1021 O O . LYS A 1 128 ? -12.037 -0.385 14.622 1.00 98.50 128 LYS A O 1
ATOM 1026 N N . LYS A 1 129 ? -11.189 1.229 13.306 1.00 98.50 129 LYS A N 1
ATOM 1027 C CA . LYS A 1 129 ? -11.274 2.293 14.312 1.00 98.50 129 LYS A CA 1
ATOM 1028 C C . LYS A 1 129 ? -12.707 2.468 14.826 1.00 98.50 129 LYS A C 1
ATOM 1030 O O . LYS A 1 129 ? -12.914 2.500 16.033 1.00 98.50 129 LYS A O 1
ATOM 1035 N N . ASN A 1 130 ? -13.689 2.513 13.926 1.00 98.44 130 ASN A N 1
ATOM 1036 C CA . ASN A 1 130 ? -15.096 2.649 14.303 1.00 98.44 130 ASN A CA 1
ATOM 1037 C C . ASN A 1 130 ? -15.596 1.450 15.125 1.00 98.44 130 ASN A C 1
ATOM 1039 O O . ASN A 1 130 ? -16.358 1.631 16.072 1.00 98.44 130 ASN A O 1
ATOM 1043 N N . LEU A 1 131 ? -15.176 0.230 14.774 1.00 98.56 131 LEU A N 1
ATOM 1044 C CA . LEU A 1 131 ? -15.510 -0.977 15.533 1.00 98.56 131 LEU A CA 1
ATOM 1045 C C . LEU A 1 131 ? -14.886 -0.960 16.930 1.00 98.56 131 LEU A C 1
ATOM 1047 O O . LEU A 1 131 ? -15.581 -1.261 17.898 1.00 98.56 131 LEU A O 1
ATOM 1051 N N . ASP A 1 132 ? -13.614 -0.577 17.041 1.00 98.50 132 ASP A N 1
ATOM 1052 C CA . ASP A 1 132 ? -12.909 -0.478 18.322 1.00 98.50 132 ASP A CA 1
ATOM 1053 C C . ASP A 1 132 ? -13.579 0.568 19.237 1.00 98.50 132 ASP A C 1
ATOM 1055 O O . ASP A 1 132 ? -13.808 0.311 20.421 1.00 98.50 132 ASP A O 1
ATOM 1059 N N . GLU A 1 133 ? -13.968 1.722 18.685 1.00 98.62 133 GLU A N 1
ATOM 1060 C CA . GLU A 1 133 ? -14.700 2.771 19.408 1.00 98.62 133 GLU A CA 1
ATOM 1061 C C . GLU A 1 133 ? -16.094 2.303 19.856 1.00 98.62 133 GLU A C 1
ATOM 1063 O O . GLU A 1 133 ? -16.466 2.485 21.019 1.00 98.62 133 GLU A O 1
ATOM 1068 N N . ALA A 1 134 ? -16.854 1.651 18.969 1.00 98.56 134 ALA A N 1
ATOM 1069 C CA . ALA A 1 134 ? -18.175 1.116 19.295 1.00 98.56 134 ALA A CA 1
ATOM 1070 C C . ALA A 1 134 ? -18.103 0.027 20.378 1.00 98.56 134 ALA A C 1
ATOM 1072 O O . ALA A 1 134 ? -18.903 0.026 21.314 1.00 98.56 134 ALA A O 1
ATOM 1073 N N . TYR A 1 135 ? -17.119 -0.870 20.285 1.00 98.38 135 TYR A N 1
ATOM 1074 C CA . TYR A 1 135 ? -16.887 -1.916 21.278 1.00 98.38 135 TYR A CA 1
ATOM 1075 C C . TYR A 1 135 ? -16.532 -1.334 22.653 1.00 98.38 135 TYR A C 1
ATOM 1077 O O . TYR A 1 135 ? -17.060 -1.785 23.676 1.00 98.38 135 TYR A O 1
ATOM 1085 N N . ALA A 1 136 ? -15.667 -0.317 22.692 1.00 98.50 136 ALA A N 1
ATOM 1086 C CA . ALA A 1 136 ? -15.294 0.355 23.933 1.00 98.50 136 ALA A CA 1
ATOM 1087 C C . ALA A 1 136 ? -16.502 1.034 24.601 1.00 98.50 136 ALA A C 1
ATOM 1089 O O . ALA A 1 136 ? -16.702 0.893 25.811 1.00 98.50 136 ALA A O 1
ATOM 1090 N N . GLU A 1 137 ? -17.335 1.724 23.818 1.00 98.44 137 GLU A N 1
ATOM 1091 C CA . GLU A 1 137 ? -18.537 2.389 24.325 1.00 98.44 137 GLU A CA 1
ATOM 1092 C C . GLU A 1 137 ? -19.573 1.380 24.841 1.00 98.44 137 GLU A C 1
ATOM 1094 O O . GLU A 1 137 ? -20.127 1.562 25.928 1.00 98.44 137 GLU A O 1
ATOM 1099 N N . GLU A 1 138 ? -19.797 0.278 24.124 1.00 98.31 138 GLU A N 1
ATOM 1100 C CA . GLU A 1 138 ? -20.741 -0.756 24.558 1.00 98.31 138 GLU A CA 1
ATOM 1101 C C . GLU A 1 138 ? -20.261 -1.467 25.831 1.00 98.31 138 GLU A C 1
ATOM 1103 O O . GLU A 1 138 ? -21.022 -1.647 26.784 1.00 98.31 138 GLU A O 1
ATOM 1108 N N . THR A 1 139 ? -18.963 -1.773 25.919 1.00 98.25 139 THR A N 1
ATOM 1109 C CA . THR A 1 139 ? -18.354 -2.357 27.125 1.00 98.25 139 THR A CA 1
ATOM 1110 C C . THR A 1 139 ? -18.525 -1.442 28.338 1.00 98.25 139 THR A C 1
ATOM 1112 O O . THR A 1 139 ? -18.840 -1.907 29.442 1.00 98.25 139 THR A O 1
ATOM 1115 N N . LYS A 1 140 ? -18.356 -0.129 28.139 1.00 98.44 140 LYS A N 1
ATOM 1116 C CA . LYS A 1 140 ? -18.553 0.888 29.174 1.00 98.44 140 LYS A CA 1
ATOM 1117 C C . LYS A 1 140 ? -20.015 0.967 29.612 1.00 98.44 140 LYS A C 1
ATOM 1119 O O . LYS A 1 140 ? -20.276 0.979 30.815 1.00 98.44 140 LYS A O 1
ATOM 1124 N N . LYS A 1 141 ? -20.968 0.977 28.674 1.00 98.50 141 LYS A N 1
ATOM 1125 C CA . LYS A 1 141 ? -22.409 0.959 28.984 1.00 98.50 141 LYS A CA 1
ATOM 1126 C C . LYS A 1 141 ? -22.800 -0.287 29.766 1.00 98.50 141 LYS A C 1
ATOM 1128 O O . LYS A 1 141 ? -23.465 -0.169 30.794 1.00 98.50 141 LYS A O 1
ATOM 1133 N N . MET A 1 142 ? -22.342 -1.460 29.336 1.00 98.12 142 MET A N 1
ATOM 1134 C CA . MET A 1 142 ? -22.595 -2.723 30.026 1.00 98.12 142 MET A CA 1
ATOM 1135 C C . MET A 1 142 ? -22.075 -2.692 31.470 1.00 98.12 142 MET A C 1
ATOM 1137 O O . MET A 1 142 ? -22.811 -3.034 32.397 1.00 98.12 142 MET A O 1
ATOM 1141 N N . HIS A 1 143 ? -20.848 -2.204 31.688 1.00 97.81 143 HIS A N 1
ATOM 1142 C CA . HIS A 1 143 ? -20.301 -2.026 33.036 1.00 97.81 143 HIS A CA 1
ATOM 1143 C C . HIS A 1 143 ? -21.130 -1.053 33.875 1.00 97.81 143 HIS A C 1
ATOM 1145 O O . HIS A 1 143 ? -21.458 -1.356 35.020 1.00 97.81 143 HIS A O 1
ATOM 1151 N N . GLN A 1 144 ? -21.510 0.097 33.315 1.00 98.44 144 GLN A N 1
ATOM 1152 C CA . GLN A 1 144 ? -22.332 1.077 34.024 1.00 98.44 144 GLN A CA 1
ATOM 1153 C C . GLN A 1 144 ? -23.695 0.506 34.422 1.00 98.44 144 GLN A C 1
ATOM 1155 O O . GLN A 1 144 ? -24.143 0.730 35.544 1.00 98.44 144 GLN A O 1
ATOM 1160 N N . MET A 1 145 ? -24.351 -0.243 33.532 1.00 98.19 145 MET A N 1
ATOM 1161 C CA . MET A 1 145 ? -25.624 -0.899 33.836 1.00 98.19 145 MET A CA 1
ATOM 1162 C C . MET A 1 145 ? -25.469 -1.949 34.939 1.00 98.19 145 MET A C 1
ATOM 1164 O O . MET A 1 145 ? -26.277 -1.972 35.866 1.00 98.19 145 MET A O 1
ATOM 1168 N N . SER A 1 146 ? -24.411 -2.761 34.883 1.00 98.00 146 SER A N 1
ATOM 1169 C CA . SER A 1 146 ? -24.106 -3.755 35.917 1.00 98.00 146 SER A CA 1
ATOM 1170 C C . SER A 1 146 ? -23.878 -3.101 37.285 1.00 98.00 146 SER A C 1
ATOM 1172 O O . SER A 1 146 ? -24.526 -3.469 38.264 1.00 98.00 146 SER A O 1
ATOM 1174 N N . ILE A 1 147 ? -23.047 -2.052 37.345 1.00 98.19 147 ILE A N 1
ATOM 1175 C CA . ILE A 1 147 ? -22.776 -1.304 38.582 1.00 98.19 147 ILE A CA 1
ATOM 1176 C C . ILE A 1 147 ? -24.065 -0.704 39.154 1.00 98.19 147 ILE A C 1
ATOM 1178 O O . ILE A 1 147 ? -24.335 -0.878 40.340 1.00 98.19 147 ILE A O 1
ATOM 1182 N N . ARG A 1 148 ? -24.896 -0.057 38.323 1.00 98.44 148 ARG A N 1
ATOM 1183 C CA . ARG A 1 148 ? -26.190 0.497 38.763 1.00 98.44 148 ARG A CA 1
ATOM 1184 C C . ARG A 1 148 ? -27.126 -0.585 39.298 1.00 98.44 148 ARG A C 1
ATOM 1186 O O . ARG A 1 148 ? -27.804 -0.369 40.297 1.00 98.44 148 ARG A O 1
ATOM 1193 N N . SER A 1 149 ? -27.161 -1.749 38.649 1.00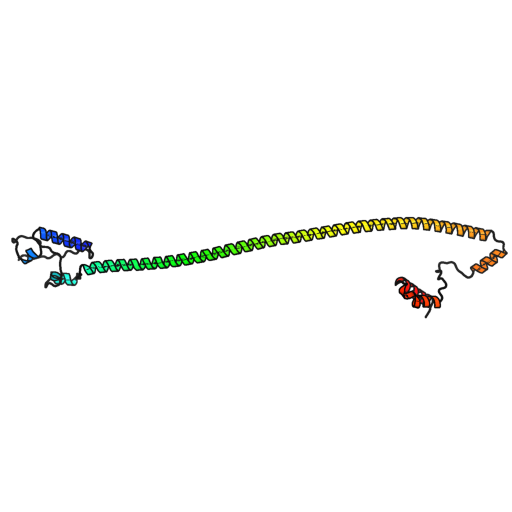 98.19 149 SER A N 1
ATOM 1194 C CA . SER A 1 149 ? -27.969 -2.879 39.111 1.00 98.19 149 SER A CA 1
ATOM 1195 C C . SER A 1 149 ? -27.510 -3.366 40.484 1.00 98.19 149 SER A C 1
ATOM 1197 O O . SER A 1 149 ? -28.341 -3.601 41.357 1.00 98.19 149 SER A O 1
ATOM 1199 N N . ILE A 1 150 ? -26.198 -3.496 40.693 1.00 98.31 150 ILE A N 1
ATOM 1200 C CA . ILE A 1 150 ? -25.628 -3.913 41.979 1.00 98.31 150 ILE A CA 1
ATOM 1201 C C . ILE A 1 150 ? -25.939 -2.880 43.065 1.00 98.31 150 ILE A C 1
ATOM 1203 O O . ILE A 1 150 ? -26.374 -3.260 44.148 1.00 98.31 150 ILE A O 1
ATOM 1207 N N . GLN A 1 151 ? -25.773 -1.587 42.774 1.00 98.44 151 GLN A N 1
ATOM 1208 C CA . GLN A 1 151 ? -26.103 -0.504 43.706 1.00 98.44 151 GLN A CA 1
ATOM 1209 C C . GLN A 1 151 ? -27.563 -0.579 44.156 1.00 98.44 151 GLN A C 1
ATOM 1211 O O . GLN A 1 151 ? -27.825 -0.615 45.354 1.00 98.44 151 GLN A O 1
ATOM 1216 N N . LYS A 1 152 ? -28.499 -0.735 43.214 1.00 98.44 152 LYS A N 1
ATOM 1217 C CA . LYS A 1 152 ? -29.922 -0.884 43.534 1.00 98.44 152 LYS A CA 1
ATOM 1218 C C . LYS A 1 152 ? -30.204 -2.099 44.426 1.00 98.44 152 LYS A C 1
ATOM 1220 O O . LYS A 1 152 ? -30.972 -1.998 45.375 1.00 98.44 152 LYS A O 1
ATOM 1225 N N . ILE A 1 153 ? -29.575 -3.244 44.146 1.00 98.38 153 ILE A N 1
ATOM 1226 C CA . ILE A 1 153 ? -29.721 -4.452 44.979 1.00 98.38 153 ILE A CA 1
ATOM 1227 C C . ILE A 1 153 ? -29.212 -4.199 46.404 1.00 98.38 153 ILE A C 1
ATOM 1229 O O . ILE A 1 153 ? -29.829 -4.658 47.365 1.00 98.38 153 ILE A O 1
ATOM 1233 N N . LEU A 1 154 ? -28.094 -3.484 46.552 1.00 98.31 154 LEU A N 1
ATOM 1234 C CA . LEU A 1 154 ? -27.540 -3.138 47.862 1.00 98.31 154 LEU A CA 1
ATOM 1235 C C . LEU A 1 154 ? -28.463 -2.188 48.635 1.00 98.31 154 LEU A C 1
ATOM 1237 O O . LEU A 1 154 ? -28.726 -2.445 49.808 1.00 98.31 154 LEU A O 1
ATOM 1241 N N . GLU A 1 155 ? -29.004 -1.165 47.975 1.00 98.44 155 GLU A N 1
ATOM 1242 C CA . GLU A 1 155 ? -29.983 -0.236 48.558 1.00 98.44 155 GLU A CA 1
ATOM 1243 C C . GLU A 1 155 ? -31.254 -0.969 49.020 1.00 98.44 155 GLU A C 1
ATOM 1245 O O . GLU A 1 155 ? -31.719 -0.787 50.147 1.00 98.44 155 GLU A O 1
ATOM 1250 N N . ASP A 1 156 ? -31.797 -1.861 48.185 1.00 98.31 156 ASP A N 1
ATOM 1251 C CA . ASP A 1 156 ? -32.968 -2.669 48.540 1.00 98.31 156 ASP A CA 1
ATOM 1252 C C . ASP A 1 156 ? -32.679 -3.625 49.705 1.00 98.31 156 ASP A C 1
ATOM 1254 O O . ASP A 1 156 ? -33.521 -3.794 50.593 1.00 98.31 156 ASP A O 1
ATOM 1258 N N . LYS A 1 157 ? -31.483 -4.227 49.742 1.00 98.31 157 LYS A N 1
ATOM 1259 C CA . LYS A 1 157 ? -31.045 -5.072 50.859 1.00 98.31 157 LYS A CA 1
ATOM 1260 C C . LYS A 1 157 ? -30.998 -4.275 52.162 1.00 98.31 157 LYS A C 1
ATOM 1262 O O . LYS A 1 157 ? -31.490 -4.762 53.178 1.00 98.31 157 LYS A O 1
ATOM 1267 N N . GLU A 1 158 ? -30.408 -3.084 52.144 1.00 98.31 158 GLU A N 1
ATOM 1268 C CA . GLU A 1 158 ? -30.314 -2.218 53.321 1.00 98.31 158 GLU A CA 1
ATOM 1269 C C . GLU A 1 158 ? -31.705 -1.826 53.828 1.00 98.31 158 GLU A C 1
ATOM 1271 O O . GLU A 1 158 ? -32.013 -2.006 55.009 1.00 98.31 158 GLU A O 1
ATOM 1276 N N . ARG A 1 159 ? -32.595 -1.403 52.922 1.00 98.56 159 ARG A N 1
ATOM 1277 C CA . ARG A 1 159 ? -33.988 -1.082 53.254 1.00 98.56 159 ARG A CA 1
ATOM 1278 C C . ARG A 1 159 ? -34.704 -2.258 53.922 1.00 98.56 159 ARG A C 1
ATOM 1280 O O . ARG A 1 159 ? -35.323 -2.082 54.970 1.00 98.56 159 ARG A O 1
ATOM 1287 N N . LEU A 1 160 ? -34.611 -3.455 53.342 1.00 98.44 160 LEU A N 1
ATOM 1288 C CA . LEU A 1 160 ? -35.246 -4.656 53.894 1.00 98.44 160 LEU A CA 1
ATOM 1289 C C . LEU A 1 160 ? -34.650 -5.064 55.247 1.00 98.44 160 LEU A C 1
ATOM 1291 O O . LEU A 1 160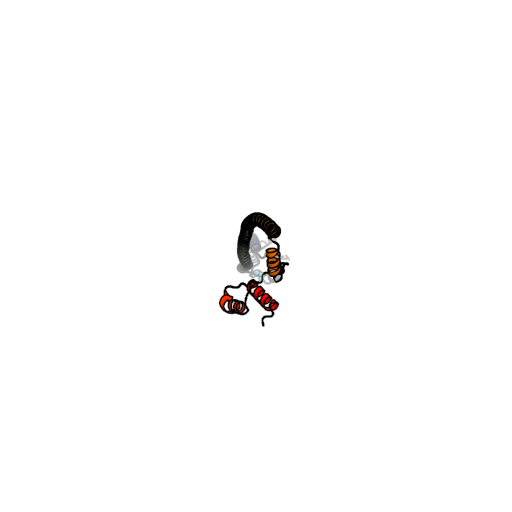 ? -35.391 -5.511 56.123 1.00 98.44 160 LEU A O 1
ATOM 1295 N N . SER A 1 161 ? -33.341 -4.889 55.439 1.00 98.38 161 SER A N 1
ATOM 1296 C CA . SER A 1 161 ? -32.680 -5.126 56.727 1.00 98.38 161 SER A CA 1
ATOM 1297 C C . SER A 1 161 ? -33.246 -4.208 57.810 1.00 98.38 161 SER A C 1
ATOM 1299 O O . SER A 1 161 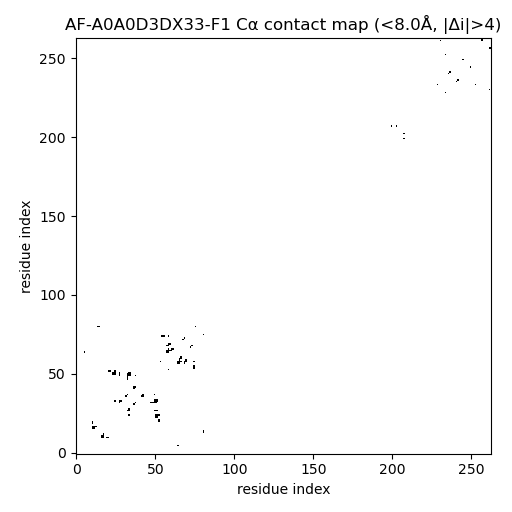? -33.652 -4.682 58.871 1.00 98.38 161 SER A O 1
ATOM 1301 N N . ASN A 1 162 ? -33.377 -2.914 57.508 1.00 98.25 162 ASN A N 1
ATOM 1302 C CA . ASN A 1 162 ? -33.951 -1.930 58.427 1.00 98.25 162 ASN A CA 1
ATOM 1303 C C . ASN A 1 162 ? -35.417 -2.256 58.772 1.00 98.25 162 ASN A C 1
ATOM 1305 O O . ASN A 1 162 ? -35.829 -2.177 59.932 1.00 98.25 162 ASN A O 1
ATOM 1309 N N . GLU A 1 163 ? -36.219 -2.673 57.786 1.00 98.31 163 GLU A N 1
ATOM 1310 C CA . GLU A 1 163 ? -37.601 -3.116 58.017 1.00 98.31 163 GLU A CA 1
ATOM 1311 C C . GLU A 1 163 ? -37.679 -4.368 58.905 1.00 98.31 163 GLU A C 1
ATOM 1313 O O . GLU A 1 163 ? -38.570 -4.476 59.758 1.00 98.31 163 GLU A O 1
ATOM 1318 N N . LEU A 1 164 ? -36.760 -5.319 58.716 1.00 98.25 164 LEU A N 1
ATOM 1319 C CA . LEU A 1 164 ? -36.680 -6.536 59.518 1.00 98.25 164 LEU A CA 1
ATOM 1320 C C . LEU A 1 164 ? -36.317 -6.218 60.971 1.00 98.25 164 LEU A C 1
ATOM 1322 O O . LEU A 1 164 ? -37.005 -6.684 61.881 1.00 98.25 164 LEU A O 1
ATOM 1326 N N . GLU A 1 165 ? -35.300 -5.386 61.195 1.00 98.12 165 GLU A N 1
ATOM 1327 C CA . GLU A 1 165 ? -34.901 -4.939 62.533 1.00 98.12 165 GLU A CA 1
ATOM 1328 C C . GLU A 1 165 ? -36.048 -4.222 63.255 1.00 98.12 165 GLU A C 1
ATOM 1330 O O . GLU A 1 165 ? -36.348 -4.523 64.416 1.00 98.12 165 GLU A O 1
ATOM 1335 N N . ALA A 1 166 ? -36.773 -3.345 62.553 1.00 98.06 166 ALA A N 1
ATOM 1336 C CA . ALA A 1 166 ? -37.940 -2.666 63.106 1.00 98.06 166 ALA A CA 1
ATOM 1337 C C . ALA A 1 166 ? -39.046 -3.654 63.526 1.00 98.06 166 ALA A C 1
ATOM 1339 O O . ALA A 1 166 ? -39.650 -3.501 64.593 1.00 98.06 166 ALA A O 1
ATOM 1340 N N . LYS A 1 167 ? -39.311 -4.693 62.721 1.00 97.94 167 LYS A N 1
ATOM 1341 C CA . LYS A 1 167 ? -40.280 -5.751 63.064 1.00 97.94 167 LYS A CA 1
ATOM 1342 C C . LYS A 1 167 ? -39.813 -6.599 64.245 1.00 97.94 167 LYS A C 1
ATOM 1344 O O . LYS A 1 167 ? -40.618 -6.871 65.135 1.00 97.94 167 LYS A O 1
ATOM 1349 N N . MET A 1 168 ? -38.534 -6.971 64.294 1.00 97.31 168 MET A N 1
ATOM 1350 C CA . MET A 1 168 ? -37.957 -7.700 65.427 1.00 97.31 168 MET A CA 1
ATOM 1351 C C . MET A 1 168 ? -38.097 -6.910 66.729 1.00 97.31 168 MET A C 1
ATOM 1353 O O . MET A 1 168 ? -38.502 -7.472 67.747 1.00 97.31 168 MET A O 1
ATOM 1357 N N . LEU A 1 169 ? -37.835 -5.600 66.698 1.00 98.06 169 LEU A N 1
ATOM 1358 C CA . LEU A 1 169 ? -37.993 -4.738 67.867 1.00 98.06 169 LEU A CA 1
ATOM 1359 C C . LEU A 1 169 ? -39.454 -4.673 68.337 1.00 98.06 169 LEU A C 1
ATOM 1361 O O . LEU A 1 169 ? -39.721 -4.780 69.535 1.00 98.06 169 LEU A O 1
ATOM 1365 N N . ARG A 1 170 ? -40.409 -4.556 67.405 1.00 97.75 170 ARG A N 1
ATOM 1366 C CA . ARG A 1 170 ? -41.848 -4.587 67.724 1.00 97.75 170 ARG A CA 1
ATOM 1367 C C . ARG A 1 170 ? -42.259 -5.903 68.381 1.00 97.75 170 ARG A C 1
ATOM 1369 O O . ARG A 1 170 ? -42.901 -5.865 69.426 1.00 97.75 170 ARG A O 1
ATOM 1376 N N . LEU A 1 171 ? -41.854 -7.042 67.815 1.00 97.69 171 LEU A N 1
ATOM 1377 C CA . LEU A 1 171 ? -42.148 -8.363 68.381 1.00 97.69 171 LEU A CA 1
ATOM 1378 C C . LEU A 1 171 ? -41.538 -8.535 69.772 1.00 97.69 171 LEU A C 1
ATOM 1380 O O . LEU A 1 171 ? -42.215 -9.003 70.681 1.00 97.69 171 LEU A O 1
ATOM 1384 N N . LYS A 1 172 ? -40.291 -8.097 69.967 1.00 97.19 172 LYS A N 1
ATOM 1385 C CA . LYS A 1 172 ? -39.631 -8.122 71.277 1.00 97.19 172 LYS A CA 1
ATOM 1386 C C . LYS A 1 172 ? -40.408 -7.313 72.316 1.00 97.19 172 LYS A C 1
ATOM 1388 O O . LYS A 1 172 ? -40.547 -7.753 73.454 1.00 97.19 172 LYS A O 1
ATOM 1393 N N . ASN A 1 173 ? -40.928 -6.148 71.934 1.00 96.88 173 ASN A N 1
ATOM 1394 C CA . ASN A 1 173 ? -41.748 -5.328 72.822 1.00 96.88 173 ASN A CA 1
ATOM 1395 C C . ASN A 1 173 ? -43.101 -5.988 73.121 1.00 96.88 173 ASN A C 1
ATOM 1397 O O . ASN A 1 173 ? -43.488 -6.052 74.282 1.00 96.88 173 ASN A O 1
ATOM 1401 N N . TRP A 1 174 ? -43.788 -6.534 72.114 1.00 96.38 174 TRP A N 1
ATOM 1402 C CA . TRP A 1 174 ? -45.034 -7.281 72.322 1.00 96.38 174 TRP A CA 1
ATOM 1403 C C . TRP A 1 174 ? -44.850 -8.510 73.209 1.00 96.38 174 TRP A C 1
ATOM 1405 O O . TRP A 1 174 ? -45.676 -8.738 74.083 1.00 96.38 174 TRP A O 1
ATOM 1415 N N . SER A 1 175 ? -43.754 -9.254 73.046 1.00 95.38 175 SER A N 1
ATOM 1416 C CA . SER A 1 175 ? -43.429 -10.396 73.905 1.00 95.38 175 SER A CA 1
ATOM 1417 C C . SER A 1 175 ? -43.297 -9.981 75.371 1.00 95.38 175 SER A C 1
ATOM 1419 O O . SER A 1 175 ? -43.849 -10.647 76.238 1.00 95.38 175 SER A O 1
ATOM 1421 N N . LYS A 1 176 ? -42.623 -8.856 75.651 1.00 95.56 176 LYS A N 1
ATOM 1422 C CA . LYS A 1 176 ? -42.504 -8.319 77.016 1.00 95.56 176 LYS A CA 1
ATOM 1423 C C . LYS A 1 176 ? -43.851 -7.898 77.597 1.00 95.56 176 LYS A C 1
ATOM 1425 O O . LYS A 1 176 ? -44.101 -8.100 78.778 1.00 95.56 176 LYS A O 1
ATOM 1430 N N . GLU A 1 177 ? -44.705 -7.265 76.795 1.00 95.19 177 GLU A N 1
ATOM 1431 C CA . GLU A 1 177 ? -46.047 -6.882 77.246 1.00 95.19 177 GLU A CA 1
ATOM 1432 C C . GLU A 1 177 ? -46.928 -8.108 77.511 1.00 95.19 177 GLU A C 1
ATOM 1434 O O . GLU A 1 177 ? -47.670 -8.122 78.492 1.00 95.19 177 GLU A O 1
ATOM 1439 N N . LEU A 1 178 ? -46.811 -9.154 76.689 1.00 94.12 178 LEU A N 1
ATOM 1440 C CA . LEU A 1 178 ? -47.526 -10.410 76.889 1.00 94.12 178 LEU A CA 1
ATOM 1441 C C . LEU A 1 178 ? -47.086 -11.105 78.184 1.00 94.12 178 LEU A C 1
ATOM 1443 O O . LEU A 1 178 ? -47.940 -11.469 78.981 1.00 94.12 178 LEU A O 1
ATOM 1447 N N . GLU A 1 179 ? -45.780 -11.184 78.443 1.00 92.75 179 GLU A N 1
ATOM 1448 C CA . GLU A 1 179 ? -45.216 -11.747 79.679 1.00 92.75 179 GLU A CA 1
ATOM 1449 C C . GLU A 1 179 ? -45.714 -10.999 80.933 1.00 92.75 179 GLU A C 1
ATOM 1451 O O . GLU A 1 179 ? -46.114 -11.605 81.931 1.00 92.75 179 GLU A O 1
ATOM 1456 N N . LYS A 1 180 ? -45.797 -9.661 80.881 1.00 93.50 180 LYS A N 1
ATOM 1457 C CA . LYS A 1 180 ? -46.413 -8.862 81.960 1.00 93.50 180 LYS A CA 1
ATOM 1458 C C . LYS A 1 180 ? -47.894 -9.191 82.159 1.00 93.50 180 LYS A C 1
ATOM 1460 O O . LYS A 1 180 ? -48.374 -9.213 83.287 1.00 93.50 180 LYS A O 1
ATOM 1465 N N . LYS A 1 181 ? -48.648 -9.385 81.077 1.00 92.50 181 LYS A N 1
ATOM 1466 C CA . LYS A 1 181 ? -50.073 -9.730 81.166 1.00 92.50 181 LYS A CA 1
ATOM 1467 C C . LYS A 1 181 ? -50.273 -11.138 81.709 1.00 92.50 181 LYS A C 1
ATOM 1469 O O . LYS A 1 181 ? -51.119 -11.318 82.573 1.00 92.50 181 LYS A O 1
ATOM 1474 N N . GLU A 1 182 ? -49.468 -12.093 81.267 1.00 89.25 182 GLU A N 1
ATOM 1475 C CA . GLU A 1 182 ? -49.502 -13.477 81.731 1.00 89.25 182 GLU A CA 1
ATOM 1476 C C . GLU A 1 182 ? -49.194 -13.578 83.229 1.00 89.25 182 GLU A C 1
ATOM 1478 O O . GLU A 1 182 ? -49.961 -14.183 83.973 1.00 89.25 182 GLU A O 1
ATOM 1483 N N . THR A 1 183 ? -48.147 -12.897 83.702 1.00 88.19 183 THR A N 1
ATOM 1484 C CA . THR A 1 183 ? -47.817 -12.836 85.138 1.00 88.19 183 THR A CA 1
ATOM 1485 C C . THR A 1 183 ? -48.931 -12.207 85.980 1.00 88.19 183 THR A C 1
ATOM 1487 O O . THR A 1 183 ? -49.213 -12.690 87.077 1.00 88.19 183 THR A O 1
ATOM 1490 N N . LEU A 1 184 ? -49.605 -11.165 85.474 1.00 86.44 184 LEU A N 1
ATOM 1491 C CA . LEU A 1 184 ? -50.776 -10.577 86.136 1.00 86.44 184 LEU A CA 1
ATOM 1492 C C . LEU A 1 184 ? -51.961 -11.546 86.177 1.00 86.44 184 LEU A C 1
ATOM 1494 O O . LEU A 1 184 ? -52.574 -11.707 87.229 1.00 86.44 184 LEU A O 1
ATOM 1498 N N . THR A 1 185 ? -52.270 -12.205 85.061 1.00 87.19 185 THR A N 1
ATOM 1499 C CA . THR A 1 185 ? -53.370 -13.172 84.983 1.00 87.19 185 THR A CA 1
ATOM 1500 C C . THR A 1 185 ? -53.125 -14.379 85.884 1.00 87.19 185 THR A C 1
ATOM 1502 O O . THR A 1 185 ? -54.042 -14.803 86.582 1.00 87.19 185 THR A O 1
ATOM 1505 N N . GLU A 1 186 ? -51.899 -14.904 85.940 1.00 84.88 186 GLU A N 1
ATOM 1506 C CA . GLU A 1 186 ? -51.565 -16.010 86.842 1.00 84.88 186 GLU A CA 1
ATOM 1507 C C . GLU A 1 186 ? -51.680 -15.585 88.314 1.00 84.88 186 GLU A C 1
ATOM 1509 O O . GLU A 1 186 ? -52.221 -16.330 89.131 1.00 84.88 186 GLU A O 1
ATOM 1514 N N . LEU A 1 187 ? -51.278 -14.355 88.657 1.00 85.06 187 LEU A N 1
ATOM 1515 C CA . LEU A 1 187 ? -51.465 -13.808 90.003 1.00 85.06 187 LEU A CA 1
ATOM 1516 C C . LEU A 1 187 ? -52.953 -13.663 90.369 1.00 85.06 187 LEU A C 1
ATOM 1518 O O . LEU A 1 187 ? -53.358 -13.982 91.488 1.00 85.06 187 LEU A O 1
ATOM 1522 N N . GLU A 1 188 ? -53.781 -13.170 89.448 1.00 80.94 188 GLU A N 1
ATOM 1523 C CA . GLU A 1 188 ? -55.232 -13.064 89.641 1.00 80.94 188 GLU A CA 1
ATOM 1524 C C . GLU A 1 188 ? -55.884 -14.441 89.800 1.00 80.94 188 GLU A C 1
ATOM 1526 O O . GLU A 1 188 ? -56.720 -14.627 90.687 1.00 80.94 188 GLU A O 1
ATOM 1531 N N . ARG A 1 189 ? -55.459 -15.425 89.001 1.00 84.00 189 ARG A N 1
ATOM 1532 C CA . ARG A 1 189 ? -55.909 -16.817 89.104 1.00 84.00 189 ARG A CA 1
ATOM 1533 C C . ARG A 1 189 ? -55.579 -17.404 90.476 1.00 84.00 189 ARG A C 1
ATOM 1535 O O . ARG A 1 189 ? -56.463 -17.966 91.118 1.00 84.00 189 ARG A O 1
ATOM 1542 N N . GLN A 1 190 ? -54.351 -17.208 90.960 1.00 83.75 190 GLN A N 1
ATOM 1543 C CA . GLN A 1 190 ? -53.930 -17.651 92.294 1.00 83.75 190 GLN A CA 1
ATOM 1544 C C . GLN A 1 190 ? -54.781 -17.024 93.403 1.00 83.75 190 GLN A C 1
ATOM 1546 O O . GLN A 1 190 ? -55.262 -17.740 94.281 1.00 83.75 190 GLN A O 1
ATOM 1551 N N . LYS A 1 191 ? -55.048 -15.713 93.335 1.00 84.94 191 LYS A N 1
ATOM 1552 C CA . LYS A 1 191 ? -55.930 -15.030 94.299 1.00 84.94 191 LYS A CA 1
ATOM 1553 C C . LYS A 1 191 ? -57.350 -15.589 94.294 1.00 84.94 191 LYS A C 1
ATOM 1555 O O . LYS A 1 191 ? -57.929 -15.799 95.356 1.00 84.94 191 LYS A O 1
ATOM 1560 N N . LEU A 1 192 ? -57.922 -15.829 93.115 1.00 80.88 192 LEU A N 1
ATOM 1561 C CA . LEU A 1 192 ? -59.258 -16.416 92.996 1.00 80.88 192 LEU A CA 1
ATOM 1562 C C . LEU A 1 192 ? -59.301 -17.847 93.546 1.00 80.88 192 LEU A C 1
ATOM 1564 O O . LEU A 1 192 ? -60.272 -18.210 94.207 1.00 80.88 192 LEU A O 1
ATOM 1568 N N . ASP A 1 193 ? -58.262 -18.649 93.312 1.00 80.81 193 ASP A N 1
ATOM 1569 C CA . ASP A 1 193 ? -58.157 -20.003 93.865 1.00 80.81 193 ASP A CA 1
ATOM 1570 C C . ASP A 1 193 ? -58.025 -19.987 95.400 1.00 80.81 193 ASP A C 1
ATOM 1572 O O . ASP A 1 193 ? -58.633 -20.817 96.082 1.00 80.81 193 ASP A O 1
ATOM 1576 N N . GLU A 1 194 ? -57.288 -19.030 95.972 1.00 80.12 194 GLU A N 1
ATOM 1577 C CA . GLU A 1 194 ? -57.228 -18.810 97.424 1.00 80.12 194 GLU A CA 1
ATOM 1578 C C . GLU A 1 194 ? -58.582 -18.393 98.010 1.00 80.12 194 GLU A C 1
ATOM 1580 O O . GLU A 1 194 ? -58.998 -18.925 99.044 1.00 80.12 194 GLU A O 1
ATOM 1585 N N . GLU A 1 195 ? -59.295 -17.481 97.348 1.00 77.25 195 GLU A N 1
ATOM 1586 C CA . GLU A 1 195 ? -60.612 -17.021 97.795 1.00 77.25 195 GLU A CA 1
ATOM 1587 C C . GLU A 1 195 ? -61.652 -18.148 97.726 1.00 77.25 195 GLU A C 1
ATOM 1589 O O . GLU A 1 195 ? -62.386 -18.377 98.687 1.00 77.25 195 GLU A O 1
ATOM 1594 N N . LYS A 1 196 ? -61.652 -18.949 96.650 1.00 74.75 196 LYS A N 1
ATOM 1595 C CA . LYS A 1 196 ? -62.474 -20.167 96.557 1.00 74.75 196 LYS A CA 1
ATOM 1596 C C . LYS A 1 196 ? -62.185 -21.135 97.704 1.00 74.75 196 LYS A C 1
ATOM 1598 O O . LYS A 1 196 ? -63.122 -21.650 98.311 1.00 74.75 196 LYS A O 1
ATOM 1603 N N . LYS A 1 197 ? -60.909 -21.375 98.036 1.00 75.56 197 LYS A N 1
ATOM 1604 C CA . LYS A 1 197 ? -60.529 -22.231 99.176 1.00 75.56 197 LYS A CA 1
ATOM 1605 C C . LYS A 1 197 ? -61.062 -21.683 100.503 1.00 75.56 197 LYS A C 1
ATOM 1607 O O . LYS A 1 197 ? -61.540 -22.467 101.320 1.00 75.56 197 LYS A O 1
ATOM 1612 N N . LYS A 1 198 ? -61.022 -20.362 100.715 1.00 73.12 198 LYS A N 1
ATOM 1613 C CA . LYS A 1 198 ? -61.581 -19.718 101.918 1.00 73.12 198 LYS A CA 1
ATOM 1614 C C . LYS A 1 198 ? -63.098 -19.851 101.999 1.00 73.12 198 LYS A C 1
ATOM 1616 O O . LYS A 1 198 ? -63.587 -20.255 103.049 1.00 73.12 198 LYS A O 1
ATOM 1621 N N . ILE A 1 199 ? -63.821 -19.603 100.905 1.00 67.50 199 ILE A N 1
ATOM 1622 C CA . ILE A 1 199 ? -65.281 -19.778 100.837 1.00 67.50 199 ILE A CA 1
ATOM 1623 C C . ILE A 1 199 ? -65.657 -21.224 101.191 1.00 67.50 199 ILE A C 1
ATOM 1625 O O . ILE A 1 199 ? -66.490 -21.454 102.064 1.00 67.50 199 ILE A O 1
ATOM 1629 N N . VAL A 1 200 ? -64.970 -22.210 100.602 1.00 61.25 200 VAL A N 1
ATOM 1630 C CA . VAL A 1 200 ? -65.162 -23.636 100.924 1.00 61.25 200 VAL A CA 1
ATOM 1631 C C . VAL A 1 200 ? -64.852 -23.943 102.400 1.00 61.25 200 VAL A C 1
ATOM 1633 O O . VAL A 1 200 ? -65.492 -24.813 102.997 1.00 61.25 200 VAL A O 1
ATOM 1636 N N . ALA A 1 201 ? -63.902 -23.243 103.023 1.00 61.00 201 ALA A N 1
ATOM 1637 C CA . ALA A 1 201 ? -63.573 -23.415 104.437 1.00 61.00 201 ALA A CA 1
ATOM 1638 C C . ALA A 1 201 ? -64.607 -22.777 105.389 1.00 61.00 201 ALA A C 1
ATOM 1640 O O . ALA A 1 201 ? -64.845 -23.346 106.455 1.00 61.00 201 ALA A O 1
ATOM 1641 N N . SER A 1 202 ? -65.246 -21.661 105.012 1.00 56.78 202 SER A N 1
ATOM 1642 C CA . SER A 1 202 ? -66.192 -20.904 105.852 1.00 56.78 202 SER A CA 1
ATOM 1643 C C . SER A 1 202 ? -67.673 -21.295 105.717 1.00 56.78 202 SER A C 1
ATOM 1645 O O . SER A 1 202 ? -68.485 -20.819 106.504 1.00 56.78 202 SER A O 1
ATOM 1647 N N . SER A 1 203 ? -68.052 -22.145 104.757 1.00 46.16 203 SER A N 1
ATOM 1648 C CA . SER A 1 203 ? -69.448 -22.587 104.575 1.00 46.16 203 SER A CA 1
ATOM 1649 C C . SER A 1 203 ? -69.918 -23.628 105.609 1.00 46.16 203 SER A C 1
ATOM 1651 O O . SER A 1 203 ? -69.177 -24.550 105.976 1.00 46.16 203 SER A O 1
ATOM 1653 N N . ASN A 1 204 ? -71.188 -23.515 106.023 1.00 55.38 204 ASN A N 1
ATOM 1654 C CA . ASN A 1 204 ? -71.884 -24.394 106.982 1.00 55.38 204 ASN A CA 1
ATOM 1655 C C . ASN A 1 204 ? -72.127 -25.815 106.382 1.00 55.38 204 ASN A C 1
ATOM 1657 O O . ASN A 1 204 ? -72.130 -25.961 105.154 1.00 55.38 204 ASN A O 1
ATOM 1661 N N . PRO A 1 205 ? -72.352 -26.891 107.177 1.00 57.81 205 PRO A N 1
ATOM 1662 C CA . PRO A 1 205 ? -72.410 -28.277 106.679 1.00 57.81 205 PRO A CA 1
ATOM 1663 C C . PRO A 1 205 ? -73.463 -28.567 105.594 1.00 57.81 205 PRO A C 1
ATOM 1665 O O . PRO A 1 205 ? -73.273 -29.496 104.807 1.00 57.81 205 PRO A O 1
ATOM 1668 N N . GLU A 1 206 ? -74.551 -27.794 105.525 1.00 50.69 206 GLU A N 1
ATOM 1669 C CA . GLU A 1 206 ? -75.601 -27.952 104.504 1.00 50.69 206 GLU A CA 1
ATOM 1670 C C . GLU A 1 206 ? -75.212 -27.360 103.138 1.00 50.69 206 GLU A C 1
ATOM 1672 O O . GLU A 1 206 ? -75.510 -27.957 102.103 1.00 50.69 206 GLU A O 1
ATOM 1677 N N . GLU A 1 207 ? -74.451 -26.262 103.108 1.00 51.72 207 GLU A N 1
ATOM 1678 C CA . GLU A 1 207 ? -73.997 -25.621 101.862 1.00 51.72 207 GLU A CA 1
ATOM 1679 C C . GLU A 1 207 ? -72.887 -26.430 101.172 1.00 51.72 207 GLU A C 1
ATOM 1681 O O . GLU A 1 207 ? -72.851 -26.528 99.944 1.00 51.72 207 GLU A O 1
ATOM 1686 N N . LYS A 1 208 ? -72.039 -27.125 101.948 1.00 51.53 208 LYS A N 1
ATOM 1687 C CA . LYS A 1 208 ? -71.038 -28.066 101.407 1.00 51.53 208 LYS A CA 1
ATOM 1688 C C . LYS A 1 208 ? -71.681 -29.220 100.631 1.00 51.53 208 LYS A C 1
ATOM 1690 O O . LYS A 1 208 ? -71.124 -29.657 99.626 1.00 51.53 208 LYS A O 1
ATOM 1695 N N . ARG A 1 209 ? -72.865 -29.692 101.046 1.00 51.34 209 ARG A N 1
ATOM 1696 C CA . ARG A 1 209 ? -73.597 -30.773 100.357 1.00 51.34 209 ARG A CA 1
ATOM 1697 C C . ARG A 1 209 ? -74.234 -30.311 99.041 1.00 51.34 209 ARG A C 1
ATOM 1699 O O . ARG A 1 209 ? -74.257 -31.086 98.089 1.00 51.34 209 ARG A O 1
ATOM 1706 N N . GLN A 1 210 ? -74.685 -29.057 98.949 1.00 48.25 210 GLN A N 1
ATOM 1707 C CA . GLN A 1 210 ? -75.227 -28.491 97.704 1.00 48.25 210 GLN A CA 1
ATOM 1708 C C . GLN A 1 210 ? -74.125 -28.115 96.696 1.00 48.25 210 GLN A C 1
ATOM 1710 O O . GLN A 1 210 ? -74.286 -28.357 95.501 1.00 48.25 210 GLN A O 1
ATOM 1715 N N . ALA A 1 211 ? -72.968 -27.628 97.160 1.00 50.81 211 ALA A N 1
ATOM 1716 C CA . ALA A 1 211 ? -71.813 -27.366 96.294 1.00 50.81 211 ALA A CA 1
ATOM 1717 C C . ALA A 1 211 ? -71.214 -28.659 95.697 1.00 50.81 211 ALA A C 1
ATOM 1719 O O . ALA A 1 211 ? -70.882 -28.696 94.512 1.00 50.81 211 ALA A O 1
ATOM 1720 N N . LEU A 1 212 ? -71.158 -29.750 96.476 1.00 48.62 212 LEU A N 1
ATOM 1721 C CA . LEU A 1 212 ? -70.774 -31.084 95.982 1.00 48.62 212 LEU A CA 1
ATOM 1722 C C . LEU A 1 212 ? -71.787 -31.655 94.968 1.00 48.62 212 LEU A C 1
ATOM 1724 O O . LEU A 1 212 ? -71.390 -32.367 94.049 1.00 48.62 212 LEU A O 1
ATOM 1728 N N . SER A 1 213 ? -73.075 -31.306 95.082 1.00 45.78 213 SER A N 1
ATOM 1729 C CA . SER A 1 213 ? -74.112 -31.701 94.115 1.00 45.78 213 SER A CA 1
ATOM 1730 C C . SER A 1 213 ? -73.994 -30.962 92.779 1.00 45.78 213 SER A C 1
ATOM 1732 O O . SER A 1 213 ? -74.301 -31.552 91.746 1.00 45.78 213 SER A O 1
ATOM 1734 N N . PHE A 1 214 ? -73.557 -29.699 92.775 1.00 42.41 214 PHE A N 1
ATOM 1735 C CA . PHE A 1 214 ? -73.350 -28.944 91.534 1.00 42.41 214 PHE A CA 1
ATOM 1736 C C . PHE A 1 214 ? -72.025 -29.295 90.841 1.00 42.41 214 PHE A C 1
ATOM 1738 O O . PHE A 1 214 ? -71.949 -29.193 89.622 1.00 42.41 214 PHE A O 1
ATOM 1745 N N . GLY A 1 215 ? -71.004 -29.747 91.581 1.00 43.75 215 GLY A N 1
ATOM 1746 C CA . GLY A 1 215 ? -69.705 -30.170 91.035 1.00 43.75 215 GLY A CA 1
ATOM 1747 C C . GLY A 1 215 ? -69.678 -31.563 90.387 1.00 43.75 215 GLY A C 1
ATOM 1748 O O . GLY A 1 215 ? -68.691 -31.915 89.754 1.00 43.75 215 GLY A O 1
ATOM 1749 N N . SER A 1 216 ? -70.749 -32.355 90.496 1.00 42.56 216 SER A N 1
ATOM 1750 C CA . SER A 1 216 ? -70.810 -33.728 89.961 1.00 42.56 216 SER A CA 1
ATOM 1751 C C . SER A 1 216 ? -71.119 -33.816 88.454 1.00 42.56 216 SER A C 1
ATOM 1753 O O . SER A 1 216 ? -71.233 -34.928 87.938 1.00 42.56 216 SER A O 1
ATOM 1755 N N . HIS A 1 217 ? -71.288 -32.697 87.737 1.00 46.44 217 HIS A N 1
ATOM 1756 C CA . HIS A 1 217 ? -71.669 -32.723 86.313 1.00 46.44 217 HIS A CA 1
ATOM 1757 C C . HIS A 1 217 ? -70.691 -32.002 85.362 1.00 46.44 217 HIS A C 1
ATOM 1759 O O . HIS A 1 217 ? -70.900 -32.007 84.147 1.00 46.44 217 HIS A O 1
ATOM 1765 N N . TYR A 1 218 ? -69.603 -31.419 85.866 1.00 40.91 218 TYR A N 1
ATOM 1766 C CA . TYR A 1 218 ? -68.549 -30.848 85.020 1.00 40.91 218 TYR A CA 1
ATOM 1767 C C . TYR A 1 218 ? -67.197 -31.097 85.678 1.00 40.91 218 TYR A C 1
ATOM 1769 O O . TYR A 1 218 ? -66.784 -30.385 86.594 1.00 40.91 218 TYR A O 1
ATOM 1777 N N . ASP A 1 219 ? -66.532 -32.145 85.200 1.00 44.56 219 ASP A N 1
ATOM 1778 C CA . ASP A 1 219 ? -65.118 -32.369 85.445 1.00 44.56 219 ASP A CA 1
ATOM 1779 C C . ASP A 1 219 ? -64.346 -31.206 84.808 1.00 44.56 219 ASP A C 1
ATOM 1781 O O . ASP A 1 219 ? -64.491 -30.916 83.622 1.00 44.56 219 ASP A O 1
ATOM 1785 N N . THR A 1 220 ? -63.607 -30.467 85.632 1.00 48.84 220 THR A N 1
ATOM 1786 C CA . THR A 1 220 ? -62.820 -29.291 85.219 1.00 48.84 220 THR A CA 1
ATOM 1787 C C . THR A 1 220 ? -61.377 -29.691 84.906 1.00 48.84 220 THR A C 1
ATOM 1789 O O . THR A 1 220 ? -60.455 -28.893 85.051 1.00 48.84 220 THR A O 1
ATOM 1792 N N . SER A 1 221 ? -61.187 -30.951 84.516 1.00 41.06 221 SER A N 1
ATOM 1793 C CA . SER A 1 221 ? -59.967 -31.495 83.942 1.00 41.06 221 SER A CA 1
ATOM 1794 C C . SER A 1 221 ? -59.958 -31.240 82.433 1.00 41.06 221 SER A C 1
ATOM 1796 O O . SER A 1 221 ? -60.594 -31.974 81.690 1.00 41.06 221 SER A O 1
ATOM 1798 N N . ASP A 1 222 ? -59.263 -30.188 81.997 1.00 44.41 222 ASP A N 1
ATOM 1799 C CA . ASP A 1 222 ? -58.628 -30.024 80.673 1.00 44.41 222 ASP A CA 1
ATOM 1800 C C . ASP A 1 222 ? -59.380 -30.420 79.382 1.00 44.41 222 ASP A C 1
ATOM 1802 O O . ASP A 1 222 ? -58.758 -30.573 78.332 1.00 44.41 222 ASP A O 1
ATOM 1806 N N . ASP A 1 223 ? -60.711 -30.458 79.386 1.00 41.44 223 ASP A N 1
ATOM 1807 C CA . ASP A 1 223 ? -61.499 -30.611 78.167 1.00 41.44 223 ASP A CA 1
ATOM 1808 C C . ASP A 1 223 ? -62.095 -29.265 77.735 1.00 41.44 223 ASP A C 1
ATOM 1810 O O . ASP A 1 223 ? -62.942 -28.657 78.391 1.00 41.44 223 ASP A O 1
ATOM 1814 N N . ILE A 1 224 ? -61.584 -28.800 76.595 1.00 46.81 224 ILE A N 1
ATOM 1815 C CA . ILE A 1 224 ? -62.037 -27.701 75.736 1.00 46.81 224 ILE A CA 1
ATOM 1816 C C . ILE A 1 224 ? -63.488 -27.291 76.039 1.00 46.81 224 ILE A C 1
ATOM 1818 O O . ILE A 1 224 ? -64.425 -28.041 75.759 1.00 46.81 224 ILE A O 1
ATOM 1822 N N . LEU A 1 225 ? -63.689 -26.053 76.511 1.00 45.66 225 LEU A N 1
ATOM 1823 C CA . LEU A 1 225 ? -64.998 -25.394 76.520 1.00 45.66 225 LEU A CA 1
ATOM 1824 C C . LEU A 1 225 ? -65.460 -25.191 75.070 1.00 45.66 225 LEU A C 1
ATOM 1826 O O . LEU A 1 225 ? -65.378 -24.093 74.515 1.00 45.66 225 LEU A O 1
ATOM 1830 N N . VAL A 1 226 ? -65.949 -26.255 74.432 1.00 49.09 226 VAL A N 1
ATOM 1831 C CA . VAL A 1 226 ? -66.722 -26.142 73.202 1.00 49.09 226 VAL A CA 1
ATOM 1832 C C . VAL A 1 226 ? -68.022 -25.488 73.636 1.00 49.09 226 VAL A C 1
ATOM 1834 O O . VAL A 1 226 ? -68.954 -26.130 74.122 1.00 49.09 226 VAL A O 1
ATOM 1837 N N . THR A 1 227 ? -68.042 -24.161 73.521 1.00 50.31 227 THR A N 1
ATOM 1838 C CA . THR A 1 227 ? -69.254 -23.345 73.510 1.00 50.31 227 THR A CA 1
ATOM 1839 C C . THR A 1 227 ? -70.332 -24.136 72.780 1.00 50.31 227 THR A C 1
ATOM 1841 O O . THR A 1 227 ? -70.040 -24.723 71.744 1.00 50.31 227 THR A O 1
ATOM 1844 N N . ARG A 1 228 ? -71.549 -24.205 73.338 1.00 54.16 228 ARG A N 1
ATOM 1845 C CA . ARG A 1 228 ? -72.734 -24.877 72.767 1.00 54.16 228 ARG A CA 1
ATOM 1846 C C . ARG A 1 228 ? -73.012 -24.393 71.333 1.00 54.16 228 ARG A C 1
ATOM 1848 O O . ARG A 1 228 ? -73.947 -23.636 71.092 1.00 54.16 228 ARG A O 1
ATOM 1855 N N . ILE A 1 229 ? -72.215 -24.819 70.362 1.00 60.81 229 ILE A N 1
ATOM 1856 C CA . ILE A 1 229 ? -72.453 -24.582 68.952 1.00 60.81 229 ILE A CA 1
ATOM 1857 C C . ILE A 1 229 ? -73.429 -25.676 68.552 1.00 60.81 229 ILE A C 1
ATOM 1859 O O . ILE A 1 229 ? -73.087 -26.851 68.427 1.00 60.81 229 ILE A O 1
ATOM 1863 N N . SER A 1 230 ? -74.694 -25.289 68.421 1.00 60.97 230 SER A N 1
ATOM 1864 C CA . SER A 1 230 ? -75.727 -26.201 67.951 1.00 60.97 230 SER A CA 1
ATOM 1865 C C . SER A 1 230 ? -75.447 -26.616 66.500 1.00 60.97 230 SER A C 1
ATOM 1867 O O . SER A 1 230 ? -74.823 -25.875 65.736 1.00 60.97 230 SER A O 1
ATOM 1869 N N . ARG A 1 231 ? -75.982 -27.770 66.077 1.00 65.88 231 ARG A N 1
ATOM 1870 C CA . ARG A 1 231 ? -75.994 -28.180 64.658 1.00 65.88 231 ARG A CA 1
ATOM 1871 C C . ARG A 1 231 ? -76.480 -27.048 63.740 1.00 65.88 231 ARG A C 1
ATOM 1873 O O . ARG A 1 231 ? -75.878 -26.815 62.699 1.00 65.88 231 ARG A O 1
ATOM 1880 N N . GLY A 1 232 ? -77.520 -26.317 64.151 1.00 64.69 232 GLY A N 1
ATOM 1881 C CA . GLY A 1 232 ? -78.061 -25.184 63.394 1.00 64.69 232 GLY A CA 1
ATOM 1882 C C . GLY A 1 232 ? -77.073 -24.022 63.256 1.00 64.69 232 GLY A C 1
ATOM 1883 O O . GLY A 1 232 ? -76.957 -23.441 62.183 1.00 64.69 232 GLY A O 1
ATOM 1884 N N . SER A 1 233 ? -76.298 -23.738 64.303 1.00 71.94 233 SER A N 1
ATOM 1885 C CA . SER A 1 233 ? -75.269 -22.691 64.297 1.00 71.94 233 SER A CA 1
ATOM 1886 C C . SER A 1 233 ? -74.105 -23.031 63.354 1.00 71.94 233 SER A C 1
ATOM 1888 O O . SER A 1 233 ? -73.626 -22.151 62.642 1.00 71.94 233 SER A O 1
ATOM 1890 N N . LEU A 1 234 ? -73.692 -24.307 63.288 1.00 71.50 234 LEU A N 1
ATOM 1891 C CA . LEU A 1 234 ? -72.674 -24.776 62.333 1.00 71.50 234 LEU A CA 1
ATOM 1892 C C . LEU A 1 234 ? -73.136 -24.632 60.880 1.00 71.50 234 LEU A C 1
ATOM 1894 O O . LEU A 1 234 ? -72.371 -24.166 60.035 1.00 71.50 234 LEU A O 1
ATOM 1898 N N . PHE A 1 235 ? -74.381 -25.013 60.585 1.00 70.31 235 PHE A N 1
ATOM 1899 C CA . PHE A 1 235 ? -74.936 -24.864 59.241 1.00 70.31 235 PHE A CA 1
ATOM 1900 C C . PHE A 1 235 ? -75.097 -23.391 58.850 1.00 70.31 235 PHE A C 1
ATOM 1902 O O . PHE A 1 235 ? -74.718 -23.020 57.743 1.00 70.31 235 PHE A O 1
ATOM 1909 N N . ALA A 1 236 ? -75.539 -22.532 59.773 1.00 77.12 236 ALA A N 1
ATOM 1910 C CA . ALA A 1 236 ? -75.666 -21.100 59.519 1.00 77.12 236 ALA A CA 1
ATOM 1911 C C . ALA A 1 236 ? -74.315 -20.426 59.213 1.00 77.12 236 ALA A C 1
ATOM 1913 O O . ALA A 1 236 ? -74.220 -19.645 58.268 1.00 77.12 236 ALA A O 1
ATOM 1914 N N . LEU A 1 237 ? -73.254 -20.762 59.957 1.00 74.69 237 LEU A N 1
ATOM 1915 C CA . LEU A 1 237 ? -71.903 -20.246 59.699 1.00 74.69 237 LEU A CA 1
ATOM 1916 C C . LEU A 1 237 ? -71.362 -20.699 58.339 1.00 74.69 237 LEU A C 1
ATOM 1918 O O . LEU A 1 237 ? -70.784 -19.899 57.605 1.00 74.69 237 LEU A O 1
ATOM 1922 N N . ARG A 1 238 ? -71.588 -21.968 57.981 1.00 73.12 238 ARG A N 1
ATOM 1923 C CA . ARG A 1 238 ? -71.157 -22.532 56.698 1.00 73.12 238 ARG A CA 1
ATOM 1924 C C . ARG A 1 238 ? -71.904 -21.927 55.507 1.00 73.12 238 ARG A C 1
ATOM 1926 O O . ARG A 1 238 ? -71.276 -21.671 54.482 1.00 73.12 238 ARG A O 1
ATOM 1933 N N . ASP A 1 239 ? -73.216 -21.731 55.628 1.00 75.88 239 ASP A N 1
ATOM 1934 C CA . ASP A 1 239 ? -74.077 -21.402 54.486 1.00 75.88 239 ASP A CA 1
ATOM 1935 C C . ASP A 1 239 ? -74.287 -19.885 54.318 1.00 75.88 239 ASP A C 1
ATOM 1937 O O . ASP A 1 239 ? -74.407 -19.418 53.187 1.00 75.88 239 ASP A O 1
ATOM 1941 N N . HIS A 1 240 ? -74.256 -19.098 55.403 1.00 76.06 240 HIS A N 1
ATO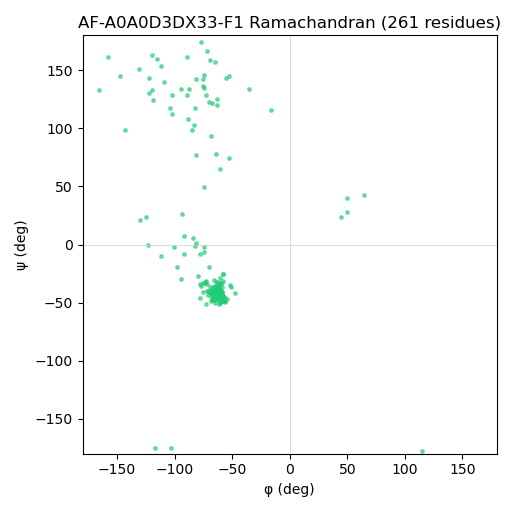M 1942 C CA . HIS A 1 240 ? -74.518 -17.648 55.367 1.00 76.06 240 HIS A CA 1
ATOM 1943 C C . HIS A 1 240 ? -73.300 -16.755 55.660 1.00 76.06 240 HIS A C 1
ATOM 1945 O O . HIS A 1 240 ? -73.386 -15.542 55.465 1.00 76.06 240 HIS A O 1
ATOM 1951 N N . HIS A 1 241 ? -72.172 -17.312 56.119 1.00 75.62 241 HIS A N 1
ATOM 1952 C CA . HIS A 1 241 ? -70.972 -16.539 56.491 1.00 75.62 241 HIS A CA 1
ATOM 1953 C C . HIS A 1 241 ? -69.672 -17.061 55.860 1.00 75.62 241 HIS A C 1
ATOM 1955 O O . HIS A 1 241 ? -68.577 -16.770 56.339 1.00 75.62 241 HIS A O 1
ATOM 1961 N N . LYS A 1 242 ? -69.780 -17.822 54.764 1.00 75.44 242 LYS A N 1
ATOM 1962 C CA . LYS A 1 242 ? -68.650 -18.457 54.068 1.00 75.44 242 LYS A CA 1
ATOM 1963 C C . LYS A 1 242 ? -67.587 -17.468 53.575 1.00 75.44 242 LYS A C 1
ATOM 1965 O O . LYS A 1 242 ? -66.409 -17.801 53.545 1.00 75.44 242 LYS A O 1
ATOM 1970 N N . ASP A 1 243 ? -68.009 -16.271 53.188 1.00 78.25 243 ASP A N 1
ATOM 1971 C CA . ASP A 1 243 ? -67.180 -15.163 52.703 1.00 78.25 243 ASP A CA 1
ATOM 1972 C C . ASP A 1 243 ? -66.317 -14.520 53.799 1.00 78.25 243 ASP A C 1
ATOM 1974 O O . ASP A 1 243 ? -65.318 -13.871 53.498 1.00 78.25 243 ASP A O 1
ATOM 1978 N N . LYS A 1 244 ? -66.679 -14.724 55.070 1.00 77.81 244 LYS A N 1
ATOM 1979 C CA . LYS A 1 244 ? -65.994 -14.151 56.238 1.00 77.81 244 LYS A CA 1
ATOM 1980 C C . LYS A 1 244 ? -65.060 -15.135 56.940 1.00 77.81 244 LYS A C 1
ATOM 1982 O O . LYS A 1 244 ? -64.420 -14.759 57.917 1.00 77.81 244 LYS A O 1
ATOM 1987 N N . LEU A 1 245 ? -64.998 -16.382 56.472 1.00 78.38 245 LEU A N 1
ATOM 1988 C CA . LEU A 1 245 ? -64.218 -17.452 57.089 1.00 78.38 245 LEU A CA 1
ATOM 1989 C C . LEU A 1 245 ? -62.921 -17.684 56.314 1.00 78.38 245 LEU A C 1
ATOM 1991 O O . LEU A 1 245 ? -62.931 -17.884 55.099 1.00 78.38 245 LEU A O 1
ATOM 1995 N N . SER A 1 246 ? -61.796 -17.696 57.027 1.00 81.19 246 SER A N 1
ATOM 1996 C CA . SER A 1 246 ? -60.508 -18.071 56.448 1.00 81.19 246 SER A CA 1
ATOM 1997 C C . SER A 1 246 ? -60.439 -19.579 56.176 1.00 81.19 246 SER A C 1
ATOM 1999 O O . SER A 1 246 ? -61.240 -20.377 56.675 1.00 81.19 246 SER A O 1
ATOM 2001 N N . PHE A 1 247 ? -59.435 -20.006 55.406 1.00 77.75 247 PHE A N 1
ATOM 2002 C CA . PHE A 1 247 ? -59.192 -21.430 55.167 1.00 77.75 247 PHE A CA 1
ATOM 2003 C C . PHE A 1 247 ? -58.933 -22.207 56.473 1.00 77.75 247 PHE A C 1
ATOM 2005 O O . PHE A 1 247 ? -59.401 -23.336 56.627 1.00 77.75 247 PHE A O 1
ATOM 2012 N N . SER A 1 248 ? -58.237 -21.594 57.437 1.00 78.94 248 SER A N 1
ATOM 2013 C CA . SER A 1 248 ? -58.039 -22.159 58.776 1.00 78.94 248 SER A CA 1
ATOM 2014 C C . SER A 1 248 ? -59.356 -22.329 59.531 1.00 78.94 248 SER A C 1
ATOM 2016 O O . SER A 1 248 ? -59.579 -23.391 60.108 1.00 78.94 248 SER A O 1
ATOM 2018 N N . ASP A 1 249 ? -60.261 -21.351 59.460 1.00 82.38 249 ASP A N 1
ATOM 2019 C CA . ASP A 1 249 ? -61.553 -21.420 60.159 1.00 82.38 249 ASP A CA 1
ATOM 2020 C C . ASP A 1 249 ? -62.433 -22.536 59.585 1.00 82.38 249 ASP A C 1
ATOM 2022 O O . ASP A 1 249 ? -63.046 -23.310 60.320 1.00 82.38 249 ASP A O 1
ATOM 2026 N N . MET A 1 250 ? -62.430 -22.692 58.259 1.00 79.12 250 MET A N 1
ATOM 2027 C CA . MET A 1 250 ? -63.124 -23.784 57.568 1.00 79.12 250 MET A CA 1
ATOM 2028 C C . MET A 1 250 ? -62.604 -25.169 57.967 1.00 79.12 250 MET A C 1
ATOM 2030 O O . MET A 1 250 ? -63.384 -26.122 58.092 1.00 79.12 250 MET A O 1
ATOM 2034 N N . LYS A 1 251 ? -61.290 -25.290 58.185 1.00 82.56 251 LYS A N 1
ATOM 2035 C CA . LYS A 1 251 ? -60.674 -26.532 58.658 1.00 82.56 251 LYS A CA 1
ATOM 2036 C C . LYS A 1 251 ? -61.117 -26.851 60.086 1.00 82.56 251 LYS A C 1
ATOM 2038 O O . LYS A 1 251 ? -61.579 -27.963 60.331 1.00 82.56 251 LYS A O 1
ATOM 2043 N N . VAL A 1 252 ? -61.085 -25.862 60.981 1.00 80.81 252 VAL A N 1
ATOM 2044 C CA . VAL A 1 252 ? -61.559 -26.007 62.367 1.00 80.81 252 VAL A CA 1
ATOM 2045 C C . VAL A 1 252 ? -63.035 -26.410 62.406 1.00 80.81 252 VAL A C 1
ATOM 2047 O O . VAL A 1 252 ? -63.389 -27.341 63.123 1.00 80.81 252 VAL A O 1
ATOM 2050 N N . LEU A 1 253 ? -63.895 -25.798 61.586 1.00 78.50 253 LEU A N 1
ATOM 2051 C CA . LEU A 1 253 ? -65.316 -26.165 61.496 1.00 78.50 253 LEU A CA 1
ATOM 2052 C C . LEU A 1 253 ? -65.527 -27.608 61.011 1.00 78.50 253 LEU A C 1
ATOM 2054 O O . LEU A 1 253 ? -66.412 -28.309 61.507 1.00 78.50 253 LEU A O 1
ATOM 2058 N N . SER A 1 254 ? -64.713 -28.068 60.059 1.00 77.31 254 SER A N 1
ATOM 2059 C CA . SER A 1 254 ? -64.769 -29.443 59.543 1.00 77.31 254 SER A CA 1
ATOM 2060 C C . SER A 1 254 ? -64.322 -30.462 60.591 1.00 77.31 254 SER A C 1
ATOM 2062 O O . SER A 1 254 ? -64.958 -31.505 60.759 1.00 77.31 254 SER A O 1
ATOM 2064 N N . ASP A 1 255 ? -63.262 -30.143 61.333 1.00 80.25 255 ASP A N 1
ATOM 2065 C CA . ASP A 1 255 ? -62.781 -30.968 62.437 1.00 80.25 255 ASP A CA 1
ATOM 2066 C C . ASP A 1 255 ? -63.813 -31.016 63.577 1.00 80.25 255 ASP A C 1
ATOM 2068 O O . ASP A 1 255 ? -64.114 -32.100 64.078 1.00 80.25 255 ASP A O 1
ATOM 2072 N N . LEU A 1 256 ? -64.461 -29.891 63.902 1.00 77.19 256 LEU A N 1
ATOM 2073 C CA . LEU A 1 256 ? -65.533 -29.832 64.902 1.00 77.19 256 LEU A CA 1
ATOM 2074 C C . LEU A 1 256 ? -66.751 -30.674 64.489 1.00 77.19 256 LEU A C 1
ATOM 2076 O O . LEU A 1 256 ? -67.311 -31.408 65.303 1.00 77.19 256 LEU A O 1
ATOM 2080 N N . LYS A 1 257 ? -67.137 -30.626 63.205 1.00 75.31 257 LYS A N 1
ATOM 2081 C CA . LYS A 1 257 ? -68.223 -31.449 62.647 1.00 75.31 257 LYS A CA 1
ATOM 2082 C C . LYS A 1 257 ? -67.931 -32.949 62.802 1.00 75.31 257 LYS A C 1
ATOM 2084 O O . LYS A 1 257 ? -68.840 -33.715 63.131 1.00 75.31 257 LYS A O 1
ATOM 2089 N N . ARG A 1 258 ? -66.669 -33.356 62.601 1.00 77.06 258 ARG A N 1
ATOM 2090 C CA . ARG A 1 258 ? -66.201 -34.741 62.775 1.00 77.06 258 ARG A CA 1
ATOM 2091 C C . ARG A 1 258 ? -66.232 -35.169 64.242 1.00 77.06 258 ARG A C 1
ATOM 2093 O O . ARG A 1 258 ? -66.767 -36.232 64.537 1.00 77.06 258 ARG A O 1
ATOM 2100 N N . VAL A 1 259 ? -65.704 -34.342 65.145 1.00 74.81 259 VAL A N 1
ATOM 2101 C CA . VAL A 1 259 ? -65.660 -34.633 66.590 1.00 74.81 259 VAL A CA 1
ATOM 2102 C C . VAL A 1 259 ? -67.068 -34.773 67.174 1.00 74.81 259 VAL A C 1
ATOM 2104 O O . VAL A 1 259 ? -67.326 -35.682 67.954 1.00 74.81 259 VAL A O 1
ATOM 2107 N N . LEU A 1 260 ? -68.011 -33.934 66.740 1.00 71.25 260 LEU A N 1
ATOM 2108 C CA . LEU A 1 260 ? -69.394 -33.946 67.231 1.00 71.25 260 LEU A CA 1
ATOM 2109 C C . LEU A 1 260 ? -70.306 -34.970 66.519 1.00 71.25 260 LEU A C 1
ATOM 2111 O O . LEU A 1 260 ? -71.512 -34.992 66.764 1.00 71.25 260 LEU A O 1
ATOM 2115 N N . ASN A 1 261 ? -69.755 -35.807 65.629 1.00 70.62 261 ASN A N 1
ATOM 2116 C CA . ASN A 1 261 ? -70.469 -36.827 64.847 1.00 70.62 261 ASN A CA 1
ATOM 2117 C C . ASN A 1 261 ? -71.724 -36.291 64.120 1.00 70.62 261 ASN A C 1
ATOM 2119 O O . ASN A 1 261 ? -72.793 -36.915 64.065 1.00 70.62 261 ASN A O 1
ATOM 2123 N N . ILE A 1 262 ? -71.605 -35.082 63.570 1.00 64.69 262 ILE A N 1
ATOM 2124 C CA . ILE A 1 262 ? -72.673 -34.418 62.829 1.00 64.69 262 ILE A CA 1
ATOM 2125 C C . ILE A 1 262 ? -72.559 -34.850 61.362 1.00 64.69 262 ILE A C 1
ATOM 2127 O O . ILE A 1 262 ? -71.636 -34.422 60.678 1.00 64.69 262 ILE A O 1
ATOM 2131 N N . LYS A 1 263 ? -73.479 -35.691 60.867 1.00 60.22 263 LYS A N 1
ATOM 2132 C CA . LYS A 1 263 ? -73.627 -35.956 59.420 1.00 60.22 263 LYS A CA 1
ATOM 2133 C C . LYS A 1 263 ? -74.051 -34.690 58.672 1.00 60.22 263 LYS A C 1
ATOM 2135 O O . LYS A 1 263 ? -74.958 -33.995 59.179 1.00 60.22 263 LYS A O 1
#

Secondary structure (DSSP, 8-state):
-PPP---PPP--SSHHHHHHHHHHHHHHHHTT-SHHHHHHT-S-SS---------HHHHT-SSHHHHHHHHH-----HHHHHHHHHHHHHHHHHHHHHHHHHHHHHHHHHHHHHHHHHHHHHHHHHHHHHHHHHHHHHHHHHHHHHHHHHHHHHHHHHHHHHHHHHHHHHHHHHHHHHHHHHHHHHHHHHHHHHHHHHHHHHS-HHHHHHHHHHGGG---SS--------HHHHHHHHHHSGGG--HHHHHHHHHHHHHTT--

Radius of gyration: 75.62 Å; Cα contacts (8 Å, |Δi|>4): 70; chains: 1; bounding box: 136×55×180 Å

InterPro domains:
  IPR005380 XS domain [PF03468] (5-61)
  IPR038588 XS domain superfamily [G3DSA:3.30.70.2890] (2-114)
  IPR045177 Factor of DNA methylation 1-5/IDN2 [PTHR21596] (5-208)

Solvent-accessible surface area (backbone atoms only — not comparable to full-atom values): 15344 Å² total; per-residue (Å²): 133,89,81,86,83,87,84,88,85,87,64,56,97,48,75,66,19,53,50,53,46,52,53,52,25,52,52,25,46,75,70,66,19,22,61,64,38,63,73,68,63,70,63,76,97,60,99,73,77,68,40,62,71,84,46,76,68,47,40,73,33,90,55,76,65,9,55,48,40,56,71,80,47,78,94,76,53,77,64,55,62,52,46,54,57,48,51,57,50,48,53,53,50,52,54,50,51,50,52,51,52,53,52,51,51,53,51,50,52,52,52,50,52,50,52,52,51,53,53,50,52,51,52,53,51,52,52,49,52,53,49,54,52,51,50,53,52,51,53,49,50,52,50,52,51,50,50,53,53,52,51,52,52,51,54,52,49,51,53,52,51,54,54,49,54,55,50,52,52,51,51,55,50,49,51,53,53,48,53,55,49,50,56,49,50,52,52,51,50,52,52,52,54,52,49,52,53,48,53,68,69,72,54,56,80,68,57,55,55,54,54,55,62,65,54,74,80,58,82,86,71,93,69,78,85,72,68,90,69,45,75,67,54,56,51,46,47,60,74,76,39,54,92,79,50,53,75,69,53,53,49,52,53,52,53,50,36,59,74,70,69,58,128

Organism: NCBI:txid109376

pLDDT: mean 84.06, std 16.33, range [40.91, 98.62]